Protein 2X7I (pdb70)

Sequence (295 aa):
TRKGYGESTGKIILIGEHAVTFGEPAIAVPFNAGKIKVLIEALESGNYSSIKSDVYDGMLYDAPDHLKSLVNRFVELNNITEPLAVTIQTNLPPSRGLGSSAAVAVAFVRASYDFLGKSLTKEELIEKANWAEQIAHGKPSGIDTQTIVSGKPVWFQKGHAETLKTLSLDGYMVVIDTGVSTRQAVHPQYMSHVKHIGKLVLRASDVIEHHKFEALADIFNECCHADLKALTVSHDKIEQLMKIGKENGAIAGKLTGAGRGGSMLLLAKDLPTAKNIVKAVEKAGAAHTWIENLGG

Nearest PDB structures (foldseek):
  2x7i-assembly1_A  TM=1.003E+00  e=2.909E-68  Staphylococcus aureus subsp. aureus MRSA252
  2oi2-assembly1_A-2  TM=7.204E-01  e=6.340E-22  Streptococcus pneumoniae
  2hfu-assembly1_A  TM=7.853E-01  e=3.693E-19  Leishmania major
  6mdf-assembly1_B  TM=7.909E-01  e=9.930E-19  Methanosarcina mazei
  4p52-assembly1_A  TM=6.917E-01  e=1.009E-15  Cytophaga hutchinsonii ATCC 33406

CATH classification: 3.30.230.10 (+1 more: 3.30.70.890)

Secondary structure (DSSP, 8-state):
--EEEEEEEEEEEEEEBTT--TTS-EEEEEEEEEEEEEEEEE--TT---EEEEEE-SSPPP-TTS-HHHHHHHHHHHTT--S-EEEEEEE---TTSSS-HHHHHHHHHHHHHHHHHT----HHHHHHHHHHHHHHHHSS--HHHHHHHHHTS-EEEETTEEEE-SPP-BSSEEEEEE-----S------HHHHHHHHHHHHHHHHHHHHTT-HHHHHHHHHHHHHHHHHHS---HHHHHHHHHHHHTT-SEEEESBTTT-SSEEEEESSHHHHHHHHHHHHHTT-SEEEEEE-B-

Foldseek 3Di:
DFKFKFKWFWKAFLFFAALDDFQAWTKMATHRQKMKMKIKGFDDDDDAAEAEEAEPDPADDQVLFAVVQVVVCLCVVVVPPTHMYMYMYTDDHPPLRRRVLLRCLLGSVRRSCRRVVHDDDLVNSLVRSQVSSCRRRVGGRNLGNCNTSVNFMKTHARNDIDTAPHFAAQWKKKKFALAPVSDGPWDQQLVVLSVVSRVLSVQVVVCRNVRPQVVSQVSQAVSACSLVVRDDDDDLVVVLVVQLVVLAFSHWHAGRSRRRSIIMTIHNDDVSSVSSVVSSVVSRRRDMDMDRRRD

B-factor: mean 60.73, std 23.64, range [2.0, 272.34]

Radius of gyration: 19.67 Å; Cα contacts (8 Å, |Δi|>4): 672; chains: 1; bounding box: 50×40×56 Å

Solvent-accessible surface area: 13933 Å² total; per-residue (Å²): 110,193,131,1,94,4,70,3,26,0,11,2,11,2,1,2,40,82,50,10,78,117,38,56,26,0,0,0,1,13,0,81,29,0,71,0,66,0,45,0,55,22,50,110,117,66,64,180,75,45,56,128,50,36,40,115,108,70,20,68,137,38,80,65,10,101,26,142,44,7,20,100,116,12,41,127,111,46,121,26,132,98,23,6,16,2,30,6,52,23,46,6,4,9,55,1,22,3,5,13,19,2,0,10,1,0,0,15,9,70,0,8,12,76,6,38,68,112,106,56,87,125,104,69,6,24,75,63,0,26,134,9,2,92,66,2,71,49,125,63,27,48,5,15,0,61,0,9,8,18,33,76,0,6,32,17,14,169,65,77,41,84,61,19,181,87,21,36,0,105,2,42,1,0,0,0,1,34,6,89,124,88,187,29,39,51,99,146,114,81,126,32,4,26,151,50,4,8,117,11,0,88,101,0,1,70,11,6,71,117,104,76,21,120,14,0,8,62,1,0,50,72,4,13,56,29,20,95,84,35,44,138,45,88,127,181,20,41,105,15,4,111,38,0,85,125,55,35,8,61,0,0,9,13,11,8,8,14,49,2,1,1,1,0,0,0,0,142,64,62,86,33,0,114,88,0,22,151,19,0,69,188,47,56,6,42,24,25,19,52,5,83,4,52,67

Structure (mmCIF, N/CA/C/O backbone):
data_2X7I
#
_entry.id   2X7I
#
_cell.length_a   94.589
_cell.length_b   94.589
_cell.length_c   169.010
_cell.angle_alpha   90.00
_cell.angle_beta   90.00
_cell.angle_gamma   120.00
#
_symmetry.space_group_name_H-M   'P 62 2 2'
#
loop_
_entity.id
_entity.type
_entity.pdbx_description
1 polymer 'MEVALONATE KINASE'
2 non-polymer 'CITRIC ACID'
3 non-polymer 'CHLORIDE ION'
4 water water
#
loop_
_atom_site.group_PDB
_atom_site.id
_atom_site.type_symbol
_atom_site.label_atom_id
_atom_site.label_alt_id
_atom_site.label_comp_id
_atom_site.label_asym_id
_atom_site.label_entity_id
_atom_site.label_seq_id
_atom_site.pdbx_PDB_ins_code
_atom_site.Cartn_x
_atom_site.Cartn_y
_atom_site.Cartn_z
_atom_site.occupancy
_atom_site.B_iso_or_equiv
_atom_site.auth_seq_id
_atom_site.auth_comp_id
_atom_site.auth_asym_id
_atom_site.auth_atom_id
_atom_site.pdbx_PDB_model_num
ATOM 1 N N . THR A 1 4 ? -19.670 9.878 47.110 1.00 82.05 2 THR A N 1
ATOM 2 C CA . THR A 1 4 ? -20.075 10.525 45.828 1.00 79.24 2 THR A CA 1
ATOM 3 C C . THR A 1 4 ? -18.893 10.580 44.848 1.00 77.98 2 THR A C 1
ATOM 4 O O . THR A 1 4 ? -18.172 11.585 44.798 1.00 77.32 2 THR A O 1
ATOM 8 N N . ARG A 1 5 ? -18.708 9.504 44.069 1.00 77.92 3 ARG A N 1
ATOM 9 C CA . ARG A 1 5 ? -17.520 9.336 43.199 1.00 76.91 3 ARG A CA 1
ATOM 10 C C . ARG A 1 5 ? -17.727 9.464 41.668 1.00 74.11 3 ARG A C 1
ATOM 11 O O . ARG A 1 5 ? -16.831 9.950 40.986 1.00 72.67 3 ARG A O 1
ATOM 19 N N . LYS A 1 6 ? -18.851 8.993 41.123 1.00 73.07 4 LYS A N 1
ATOM 20 C CA . LYS A 1 6 ? -19.039 8.997 39.659 1.00 71.33 4 LYS A CA 1
ATOM 21 C C . LYS A 1 6 ? -20.497 9.135 39.203 1.00 69.52 4 LYS A C 1
ATOM 22 O O . LYS A 1 6 ? -21.403 8.536 39.782 1.00 70.59 4 LYS A O 1
ATOM 28 N N . GLY A 1 7 ? -20.701 9.922 38.147 1.00 66.83 5 GLY A N 1
ATOM 29 C CA . GLY A 1 7 ? -22.039 10.268 37.672 1.00 65.01 5 GLY A CA 1
ATOM 30 C C . GLY A 1 7 ? -22.114 10.521 36.179 1.00 62.93 5 GLY A C 1
ATOM 31 O O . GLY A 1 7 ? -21.282 11.218 35.605 1.00 61.57 5 GLY A O 1
ATOM 32 N N . TYR A 1 8 ? -23.138 9.961 35.555 1.00 62.57 6 TYR A N 1
ATOM 33 C CA . TYR A 1 8 ? -23.296 10.017 34.114 1.00 61.54 6 TYR A CA 1
ATOM 34 C C . TYR A 1 8 ? -24.690 10.525 33.744 1.00 59.58 6 TYR A C 1
ATOM 35 O O . TYR A 1 8 ? -25.675 10.135 34.367 1.00 59.97 6 TYR A O 1
ATOM 44 N N . GLY A 1 9 ? -24.769 11.389 32.734 1.00 57.30 7 GLY A N 1
ATOM 45 C CA . GLY A 1 9 ? -26.061 11.843 32.217 1.00 56.06 7 GLY A CA 1
ATOM 46 C C . GLY A 1 9 ? -26.086 12.024 30.711 1.00 55.13 7 GLY A C 1
ATOM 47 O O . GLY A 1 9 ? -25.069 12.321 30.091 1.00 54.76 7 GLY A O 1
ATOM 48 N N . GLU A 1 10 ? -27.263 11.843 30.125 1.00 54.95 8 GLU A N 1
ATOM 49 C CA . GLU A 1 10 ? -27.467 12.011 28.690 1.00 54.30 8 GLU A CA 1
ATOM 50 C C . GLU A 1 10 ? -28.678 12.871 28.418 1.00 52.53 8 GLU A C 1
ATOM 51 O O . GLU A 1 10 ? -29.610 12.932 29.228 1.00 51.93 8 GLU A O 1
ATOM 57 N N . SER A 1 11 ? -28.679 13.485 27.240 1.00 51.32 9 SER A N 1
ATOM 58 C CA . SER A 1 11 ? -29.822 14.260 26.779 1.00 49.93 9 SER A CA 1
ATOM 59 C C . SER A 1 11 ? -29.952 14.265 25.260 1.00 49.36 9 SER A C 1
ATOM 60 O O . SER A 1 11 ? -28.953 14.288 24.538 1.00 49.18 9 SER A O 1
ATOM 63 N N . THR A 1 12 ? -31.191 14.280 24.781 1.00 49.07 10 THR A N 1
ATOM 64 C CA . THR A 1 12 ? -31.451 14.534 23.364 1.00 48.76 10 THR A CA 1
ATOM 65 C C . THR A 1 12 ? -31.462 16.036 23.138 1.00 47.75 10 THR A C 1
ATOM 66 O O . THR A 1 12 ? -31.445 16.814 24.091 1.00 46.89 10 THR A O 1
ATOM 70 N N . GLY A 1 13 ? -31.496 16.434 21.869 1.00 47.87 11 GLY A N 1
ATOM 71 C CA . GLY A 1 13 ? -31.801 17.815 21.509 1.00 47.27 11 GLY A CA 1
ATOM 72 C C . GLY A 1 13 ? -33.300 17.985 21.306 1.00 47.09 11 GLY A C 1
ATOM 73 O O . GLY A 1 13 ? -34.093 17.169 21.776 1.00 47.71 11 GLY A O 1
ATOM 74 N N . LYS A 1 14 ? -33.688 19.035 20.587 1.00 46.80 12 LYS A N 1
ATOM 75 C CA . LYS A 1 14 ? -35.083 19.204 20.166 1.00 46.88 12 LYS A CA 1
ATOM 76 C C . LYS A 1 14 ? -35.176 19.966 18.844 1.00 46.65 12 LYS A C 1
ATOM 77 O O . LYS A 1 14 ? -34.261 20.701 18.479 1.00 46.43 12 LYS A O 1
ATOM 83 N N . ILE A 1 15 ? -36.282 19.784 18.132 1.00 46.77 13 ILE A N 1
ATOM 84 C CA . ILE A 1 15 ? -36.544 20.556 16.916 1.00 46.71 13 ILE A CA 1
ATOM 85 C C . ILE A 1 15 ? -37.891 21.243 17.013 1.00 46.04 13 ILE A C 1
ATOM 86 O O . ILE A 1 15 ? -38.865 20.654 17.466 1.00 45.49 13 ILE A O 1
ATOM 91 N N . ILE A 1 16 ? -37.925 22.512 16.614 1.00 46.27 14 ILE A N 1
ATOM 92 C CA . ILE A 1 16 ? -39.173 23.221 16.406 1.00 46.13 14 ILE A CA 1
ATOM 93 C C . ILE A 1 16 ? -39.568 22.885 14.979 1.00 47.11 14 ILE A C 1
ATOM 94 O O . ILE A 1 16 ? -38.990 23.415 14.030 1.00 47.59 14 ILE A O 1
ATOM 99 N N . LEU A 1 17 ? -40.514 21.962 14.826 1.00 47.60 15 LEU A N 1
ATOM 100 C CA . LEU A 1 17 ? -40.980 21.559 13.503 1.00 48.53 15 LEU A CA 1
ATOM 101 C C . LEU A 1 17 ? -41.593 22.740 12.763 1.00 48.72 15 LEU A C 1
ATOM 102 O O . LEU A 1 17 ? -41.307 22.963 11.586 1.00 49.18 15 LEU A O 1
ATOM 107 N N . ILE A 1 18 ? -42.446 23.481 13.470 1.00 48.30 16 ILE A N 1
ATOM 108 C CA . ILE A 1 18 ? -43.101 24.674 12.943 1.00 48.68 16 ILE A CA 1
ATOM 109 C C . ILE A 1 18 ? -43.156 25.661 14.088 1.00 48.00 16 ILE A C 1
ATOM 110 O O . ILE A 1 18 ? -43.474 25.282 15.219 1.00 47.00 16 ILE A O 1
ATOM 115 N N . GLY A 1 19 ? -42.854 26.920 13.792 1.00 48.37 17 GLY A N 1
ATOM 116 C CA . GLY A 1 19 ? -42.830 27.968 14.803 1.00 48.28 17 GLY A CA 1
ATOM 117 C C . GLY A 1 19 ? -41.516 28.713 14.777 1.00 48.54 17 GLY A C 1
ATOM 118 O O . GLY A 1 19 ? -40.550 28.257 14.165 1.00 48.86 17 GLY A O 1
ATOM 119 N N . GLU A 1 20 ? -41.484 29.862 15.442 1.00 48.46 18 GLU A N 1
ATOM 120 C CA . GLU A 1 20 ? -40.302 30.709 15.449 1.00 49.05 18 GLU A CA 1
ATOM 121 C C . GLU A 1 20 ? -39.188 30.187 16.347 1.00 48.09 18 GLU A C 1
ATOM 122 O O . GLU A 1 20 ? -39.388 29.330 17.197 1.00 46.92 18 GLU A O 1
ATOM 128 N N . HIS A 1 21 ? -37.999 30.720 16.104 1.00 48.76 19 HIS A N 1
ATOM 129 C CA . HIS A 1 21 ? -36.824 30.449 16.908 1.00 48.35 19 HIS A CA 1
ATOM 130 C C . HIS A 1 21 ? -37.001 30.973 18.337 1.00 47.95 19 HIS A C 1
ATOM 131 O O . HIS A 1 21 ? -37.568 32.034 18.548 1.00 47.92 19 HIS A O 1
ATOM 138 N N . ALA A 1 22 ? -36.501 30.218 19.313 1.00 48.11 20 ALA A N 1
ATOM 139 C CA . ALA A 1 22 ? -36.519 30.630 20.724 1.00 48.02 20 ALA A CA 1
ATOM 140 C C . ALA A 1 22 ? -37.924 31.049 21.157 1.00 48.03 20 ALA A C 1
ATOM 141 O O . ALA A 1 22 ? -38.121 32.062 21.832 1.00 48.18 20 ALA A O 1
ATOM 143 N N . VAL A 1 23 ? -38.897 30.247 20.754 1.00 47.99 21 VAL A N 1
ATOM 144 C CA . VAL A 1 23 ? -40.295 30.566 20.982 1.00 48.08 21 VAL A CA 1
ATOM 145 C C . VAL A 1 23 ? -40.582 30.675 22.472 1.00 47.96 21 VAL A C 1
ATOM 146 O O . VAL A 1 23 ? -39.940 30.022 23.289 1.00 47.61 21 VAL A O 1
ATOM 150 N N . THR A 1 24 ? -41.529 31.539 22.812 1.00 48.55 22 THR A N 1
ATOM 151 C CA . THR A 1 24 ? -41.926 31.749 24.190 1.00 48.58 22 THR A CA 1
ATOM 152 C C . THR A 1 24 ? -43.409 31.460 24.292 1.00 48.01 22 THR A C 1
ATOM 153 O O . THR A 1 24 ? -44.139 31.519 23.282 1.00 48.30 22 THR A O 1
ATOM 157 N N . PHE A 1 25 ? -43.866 31.137 25.496 1.00 46.95 23 PHE A N 1
ATOM 158 C CA . PHE A 1 25 ? -45.284 30.901 25.700 1.00 46.56 23 PHE A CA 1
ATOM 159 C C . PHE A 1 25 ? -46.093 32.082 25.184 1.00 47.19 23 PHE A C 1
ATOM 160 O O . PHE A 1 25 ? -45.741 33.242 25.402 1.00 46.56 23 PHE A O 1
ATOM 168 N N . GLY A 1 26 ? -47.196 31.765 24.514 1.00 47.87 24 GLY A N 1
ATOM 169 C CA . GLY A 1 26 ? -48.036 32.780 23.891 1.00 48.97 24 GLY A CA 1
ATOM 170 C C . GLY A 1 26 ? -47.875 32.822 22.389 1.00 48.85 24 GLY A C 1
ATOM 171 O O . GLY A 1 26 ? -48.735 33.330 21.706 1.00 50.56 24 GLY A O 1
ATOM 172 N N . GLU A 1 27 ? -46.778 32.276 21.881 1.00 48.45 25 GLU A N 1
ATOM 173 C CA . GLU A 1 27 ? -46.483 32.241 20.454 1.00 48.48 25 GLU A CA 1
ATOM 174 C C . GLU A 1 27 ? -46.651 30.793 19.954 1.00 47.95 25 GLU A C 1
ATOM 175 O O . GLU A 1 27 ? -46.307 29.856 20.677 1.00 48.12 25 GLU A O 1
ATOM 181 N N . PRO A 1 28 ? -47.160 30.598 18.723 1.00 47.74 26 PRO A N 1
ATOM 182 C CA . PRO A 1 28 ? -47.374 29.224 18.241 1.00 47.27 26 PRO A CA 1
ATOM 183 C C . PRO A 1 28 ? -46.102 28.447 17.872 1.00 46.54 26 PRO A C 1
ATOM 184 O O . PRO A 1 28 ? -45.185 28.992 17.255 1.00 46.39 26 PRO A O 1
ATOM 188 N N . ALA A 1 29 ? -46.073 27.173 18.250 1.00 46.28 27 ALA A N 1
ATOM 189 C CA . ALA A 1 29 ? -44.953 26.301 17.950 1.00 46.08 27 ALA A CA 1
ATOM 190 C C . ALA A 1 29 ? -45.296 24.821 18.181 1.00 46.36 27 ALA A C 1
ATOM 191 O O . ALA A 1 29 ? -46.147 24.486 19.004 1.00 46.59 27 ALA A O 1
ATOM 193 N N . ILE A 1 30 ? -44.615 23.946 17.444 1.00 46.42 28 ILE A N 1
ATOM 194 C CA . ILE A 1 30 ? -44.595 22.529 17.756 1.00 46.55 28 ILE A CA 1
ATOM 195 C C . ILE A 1 30 ? -43.149 22.044 17.871 1.00 46.10 28 ILE A C 1
ATOM 196 O O . ILE A 1 30 ? -42.420 21.991 16.882 1.00 46.18 28 ILE A O 1
ATOM 201 N N . ALA A 1 31 ? -42.751 21.695 19.092 1.00 45.44 29 ALA A N 1
ATOM 202 C CA . ALA A 1 31 ? -41.421 21.169 19.362 1.00 44.75 29 ALA A CA 1
ATOM 203 C C . ALA A 1 31 ? -41.521 19.663 19.596 1.00 45.27 29 ALA A C 1
ATOM 204 O O . ALA A 1 31 ? -42.514 19.185 20.150 1.00 45.90 29 ALA A O 1
ATOM 206 N N . VAL A 1 32 ? -40.503 18.922 19.164 1.00 45.16 30 VAL A N 1
ATOM 207 C CA . VAL A 1 32 ? -40.428 17.482 19.402 1.00 46.01 30 VAL A CA 1
ATOM 208 C C . VAL A 1 32 ? -39.002 17.115 19.778 1.00 46.28 30 VAL A C 1
ATOM 209 O O . VAL A 1 32 ? -38.068 17.829 19.397 1.00 46.41 30 VAL A O 1
ATOM 213 N N . PRO A 1 33 ? -38.823 15.994 20.499 1.00 47.19 31 PRO A N 1
ATOM 214 C CA . PRO A 1 33 ? -37.480 15.522 20.812 1.00 47.79 31 PRO A CA 1
ATOM 215 C C . PRO A 1 33 ? -36.676 15.254 19.548 1.00 48.44 31 PRO A C 1
ATOM 216 O O . PRO A 1 33 ? -37.230 14.777 18.569 1.00 48.99 31 PRO A O 1
ATOM 220 N N . PHE A 1 34 ? -35.389 15.581 19.573 1.00 48.36 32 PHE A N 1
ATOM 221 C CA . PHE A 1 34 ? -34.489 15.284 18.460 1.00 49.12 32 PHE A CA 1
ATOM 222 C C . PHE A 1 34 ? -33.561 14.155 18.909 1.00 50.09 32 PHE A C 1
ATOM 223 O O . PHE A 1 34 ? -32.466 14.387 19.412 1.00 49.51 32 PHE A O 1
ATOM 231 N N . ASN A 1 35 ? -34.028 12.929 18.721 1.00 51.85 33 ASN A N 1
ATOM 232 C CA . ASN A 1 35 ? -33.351 11.730 19.232 1.00 53.71 33 ASN A CA 1
ATOM 233 C C . ASN A 1 35 ? -32.007 11.442 18.573 1.00 54.73 33 ASN A C 1
ATOM 234 O O . ASN A 1 35 ? -31.203 10.703 19.129 1.00 55.71 33 ASN A O 1
ATOM 239 N N . ALA A 1 36 ? -31.778 11.998 17.387 1.00 54.93 34 ALA A N 1
ATOM 240 C CA . ALA A 1 36 ? -30.503 11.830 16.696 1.00 56.46 34 ALA A CA 1
ATOM 241 C C . ALA A 1 36 ? -29.378 12.650 17.356 1.00 56.20 34 ALA A C 1
ATOM 242 O O . ALA A 1 36 ? -28.200 12.311 17.234 1.00 56.75 34 ALA A O 1
ATOM 244 N N . GLY A 1 37 ? -29.747 13.719 18.051 1.00 55.60 35 GLY A N 1
ATOM 245 C CA . GLY A 1 37 ? -28.7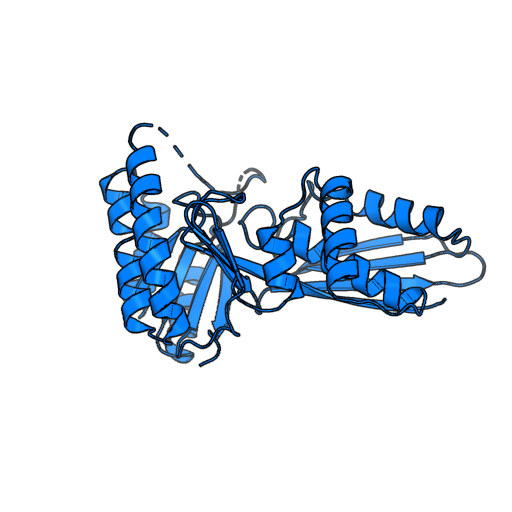75 14.575 18.740 1.00 55.74 35 GLY A CA 1
ATOM 246 C C . GLY A 1 37 ? -28.589 14.099 20.165 1.00 56.35 35 GLY A C 1
ATOM 247 O O . GLY A 1 37 ? -29.564 13.884 20.873 1.00 56.77 35 GLY A O 1
ATOM 248 N N . LYS A 1 38 ? -27.339 13.909 20.575 1.00 57.41 36 LYS A N 1
ATOM 249 C CA . LYS A 1 38 ? -27.021 13.394 21.905 1.00 57.87 36 LYS A CA 1
ATOM 250 C C . LYS A 1 38 ? -25.913 14.212 22.557 1.00 56.61 36 LYS A C 1
ATOM 251 O O . LYS A 1 38 ? -24.865 14.441 21.961 1.00 56.58 36 LYS A O 1
ATOM 257 N N . ILE A 1 39 ? -26.168 14.646 23.786 1.00 55.30 37 ILE A N 1
ATOM 258 C CA . ILE A 1 39 ? -25.153 15.230 24.632 1.00 54.47 37 ILE A CA 1
ATOM 259 C C . ILE A 1 39 ? -24.951 14.303 25.827 1.00 55.20 37 ILE A C 1
ATOM 260 O O . ILE A 1 39 ? -25.923 13.935 26.488 1.00 55.79 37 ILE A O 1
ATOM 265 N N . LYS A 1 40 ? -23.695 13.923 26.079 1.00 55.27 38 LYS A N 1
ATOM 266 C CA . LYS A 1 40 ? -23.325 13.072 27.207 1.00 55.71 38 LYS A CA 1
ATOM 267 C C . LYS A 1 40 ? -22.398 13.837 28.156 1.00 54.26 38 LYS A C 1
ATOM 268 O O . LYS A 1 40 ? -21.418 14.438 27.713 1.00 53.57 38 LYS A O 1
ATOM 274 N N . VAL A 1 41 ? -22.695 13.789 29.453 1.00 53.13 39 VAL A N 1
ATOM 275 C CA . VAL A 1 41 ? -21.820 14.367 30.471 1.00 52.21 39 VAL A CA 1
ATOM 276 C C . VAL A 1 41 ? -21.364 13.288 31.457 1.00 53.67 39 VAL A C 1
ATOM 277 O O . VAL A 1 41 ? -22.171 12.495 31.942 1.00 54.35 39 VAL A O 1
ATOM 281 N N . LEU A 1 42 ? -20.064 13.265 31.735 1.00 54.15 40 LEU A N 1
ATOM 282 C CA . LEU A 1 42 ? -19.482 12.384 32.744 1.00 55.86 40 LEU A CA 1
ATOM 283 C C . LEU A 1 42 ? -18.744 13.231 33.783 1.00 55.70 40 LEU A C 1
ATOM 284 O O . LEU A 1 42 ? -17.954 14.100 33.428 1.00 54.55 40 LEU A O 1
ATOM 289 N N . ILE A 1 43 ? -19.013 12.965 35.060 1.00 56.87 41 ILE A N 1
ATOM 290 C CA . ILE A 1 43 ? -18.346 13.634 36.175 1.00 57.39 41 ILE A CA 1
ATOM 291 C C . ILE A 1 43 ? -17.645 12.569 37.003 1.00 60.26 41 ILE A C 1
ATOM 292 O O . ILE A 1 43 ? -18.308 11.691 37.551 1.00 61.41 41 ILE A O 1
ATOM 297 N N . GLU A 1 44 ? -16.317 12.650 37.086 1.00 61.88 42 GLU A N 1
ATOM 298 C CA . GLU A 1 44 ? -15.503 11.665 37.803 1.00 65.09 42 GLU A CA 1
ATOM 299 C C . GLU A 1 44 ? -14.678 12.277 38.927 1.00 65.74 42 GLU A C 1
ATOM 300 O O . GLU A 1 44 ? -13.827 13.128 38.672 1.00 64.64 42 GLU A O 1
ATOM 306 N N . ALA A 1 45 ? -14.901 11.818 40.154 1.00 67.84 43 ALA A N 1
ATOM 307 C CA . ALA A 1 45 ? -13.987 12.109 41.254 1.00 69.79 43 ALA A CA 1
ATOM 308 C C . ALA A 1 45 ? -12.671 11.382 40.999 1.00 71.88 43 ALA A C 1
ATOM 309 O O . ALA A 1 45 ? -12.667 10.226 40.586 1.00 73.00 43 ALA A O 1
ATOM 311 N N . LEU A 1 46 ? -11.564 12.085 41.211 1.00 73.12 44 LEU A N 1
ATOM 312 C CA . LEU A 1 46 ? -10.212 11.520 41.076 1.00 75.51 44 LEU A CA 1
ATOM 313 C C . LEU A 1 46 ? -9.588 11.397 42.471 1.00 78.19 44 LEU A C 1
ATOM 314 O O . LEU A 1 46 ? -10.263 11.640 43.475 1.00 78.70 44 LEU A O 1
ATOM 319 N N . GLU A 1 47 ? -8.313 11.021 42.539 1.00 80.74 45 GLU A N 1
ATOM 320 C CA . GLU A 1 47 ? -7.667 10.680 43.817 1.00 83.66 45 GLU A CA 1
ATOM 321 C C . GLU A 1 47 ? -6.683 11.747 44.335 1.00 83.62 45 GLU A C 1
ATOM 322 O O . GLU A 1 47 ? -6.565 12.831 43.759 1.00 81.61 45 GLU A O 1
ATOM 328 N N . SER A 1 48 ? -6.000 11.412 45.437 1.00 86.31 46 SER A N 1
ATOM 329 C CA . SER A 1 48 ? -4.949 12.238 46.057 1.00 86.77 46 SER A CA 1
ATOM 330 C C . SER A 1 48 ? -4.888 13.680 45.525 1.00 84.53 46 SER A C 1
ATOM 331 O O . SER A 1 48 ? -5.696 14.527 45.921 1.00 83.66 46 SER A O 1
ATOM 334 N N . GLY A 1 49 ? -3.949 13.940 44.614 1.00 83.87 47 GLY A N 1
ATOM 335 C CA . GLY A 1 49 ? -3.696 15.282 44.104 1.00 81.90 47 GLY A CA 1
ATOM 336 C C . GLY A 1 49 ? -3.449 15.253 42.608 1.00 80.45 47 GLY A C 1
ATOM 337 O O . GLY A 1 49 ? -2.312 15.139 42.154 1.00 81.18 47 GLY A O 1
ATOM 338 N N . ASN A 1 50 ? -4.535 15.309 41.849 1.00 78.39 48 ASN A N 1
ATOM 339 C CA . ASN A 1 50 ? -4.475 15.535 40.418 1.00 76.64 48 ASN A CA 1
ATOM 340 C C . ASN A 1 50 ? -5.168 16.866 40.156 1.00 73.91 48 ASN A C 1
ATOM 341 O O . ASN A 1 50 ? -5.954 17.341 40.986 1.00 73.79 48 ASN A O 1
ATOM 346 N N . TYR A 1 51 ? -4.875 17.473 39.013 1.00 71.51 49 TYR A N 1
ATOM 347 C CA . TYR A 1 51 ? -5.600 18.667 38.581 1.00 68.92 49 TYR A CA 1
ATOM 348 C C . TYR A 1 51 ? -7.055 18.322 38.256 1.00 66.58 49 TYR A C 1
ATOM 349 O O . TYR A 1 51 ? -7.388 17.174 37.950 1.00 67.07 49 TYR A O 1
ATOM 358 N N . SER A 1 52 ? -7.920 19.322 38.330 1.00 63.78 50 SER A N 1
ATOM 359 C CA . SER A 1 52 ? -9.291 19.159 37.886 1.00 61.62 50 SER A CA 1
ATOM 360 C C . SER A 1 52 ? -9.321 19.539 36.430 1.00 59.44 50 SER A C 1
ATOM 361 O O . SER A 1 52 ? -8.538 20.372 36.002 1.00 59.21 50 SER A O 1
ATOM 364 N N . SER A 1 53 ? -10.198 18.912 35.663 1.00 58.04 51 SER A N 1
ATOM 365 C CA . SER A 1 53 ? -10.294 19.205 34.238 1.00 56.56 51 SER A CA 1
ATOM 366 C C . SER A 1 53 ? -11.737 19.240 33.774 1.00 55.14 51 SER A C 1
ATOM 367 O O . SER A 1 53 ? -12.587 18.542 34.326 1.00 54.82 51 SER A O 1
ATOM 370 N N . ILE A 1 54 ? -11.997 20.081 32.775 1.00 53.92 52 ILE A N 1
ATOM 371 C CA . ILE A 1 54 ? -13.239 20.055 32.021 1.00 53.03 52 ILE A CA 1
ATOM 372 C C . ILE A 1 54 ? -12.856 19.874 30.557 1.00 52.90 52 ILE A C 1
ATOM 373 O O . ILE A 1 54 ? -12.128 20.686 29.997 1.00 52.51 52 ILE A O 1
ATOM 378 N N . LYS A 1 55 ? -13.315 18.777 29.955 1.00 53.30 53 LYS A N 1
ATOM 379 C CA . LYS A 1 55 ? -12.994 18.453 28.572 1.00 53.35 53 LYS A CA 1
ATOM 380 C C . LYS A 1 55 ? -14.260 18.467 27.729 1.00 52.60 53 LYS A C 1
ATOM 381 O O . LYS A 1 55 ? -15.235 17.827 28.078 1.00 52.42 53 LYS A O 1
ATOM 387 N N . SER A 1 56 ? -14.247 19.222 26.632 1.00 52.46 54 SER A N 1
ATOM 388 C CA . SER A 1 56 ? -15.378 19.269 25.704 1.00 52.01 54 SER A CA 1
ATOM 389 C C . SER A 1 56 ? -14.983 18.626 24.400 1.00 53.11 54 SER A C 1
ATOM 390 O O . SER A 1 56 ? -14.085 19.118 23.729 1.00 53.01 54 SER A O 1
ATOM 393 N N . ASP A 1 57 ? -15.653 17.525 24.057 1.00 54.30 55 ASP A N 1
ATOM 394 C CA . ASP A 1 57 ? -15.397 16.793 22.820 1.00 56.05 55 ASP A CA 1
ATOM 395 C C . ASP A 1 57 ? -16.484 17.158 21.827 1.00 56.21 55 ASP A C 1
ATOM 396 O O . ASP A 1 57 ? -17.678 17.038 22.131 1.00 55.65 55 ASP A O 1
ATOM 401 N N . VAL A 1 58 ? -16.087 17.604 20.643 1.00 57.48 56 VAL A N 1
ATOM 402 C CA . VAL A 1 58 ? -17.064 17.921 19.602 1.00 57.83 56 VAL A CA 1
ATOM 403 C C . VAL A 1 58 ? -16.852 16.981 18.428 1.00 60.38 56 VAL A C 1
ATOM 404 O O . VAL A 1 58 ? -15.740 16.855 17.892 1.00 61.17 56 VAL A O 1
ATOM 408 N N . TYR A 1 59 ? -17.939 16.306 18.059 1.00 61.75 57 TYR A N 1
ATOM 409 C CA . TYR A 1 59 ? -17.895 15.250 17.065 1.00 64.48 57 TYR A CA 1
ATOM 410 C C . TYR A 1 59 ? -18.209 15.847 15.712 1.00 65.40 57 TYR A C 1
ATOM 411 O O . TYR A 1 59 ? -18.982 16.803 15.609 1.00 64.70 57 TYR A O 1
ATOM 420 N N . ASP A 1 60 ? -17.574 15.290 14.687 1.00 67.74 58 ASP A N 1
ATOM 421 C CA . AS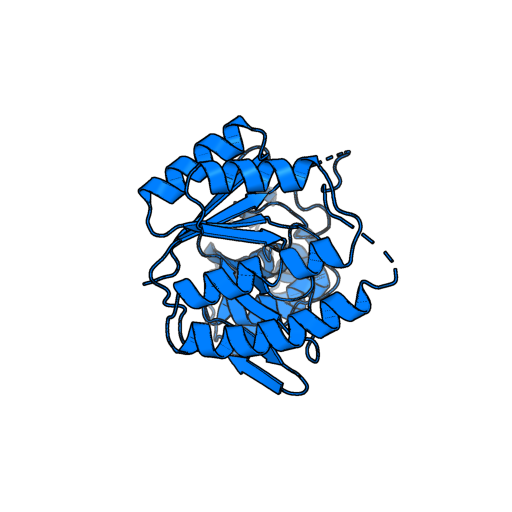P A 1 60 ? -17.555 15.880 13.359 1.00 69.05 58 ASP A CA 1
ATOM 422 C C . ASP A 1 60 ? -16.743 17.193 13.372 1.00 68.13 58 ASP A C 1
ATOM 423 O O . ASP A 1 60 ? -16.063 17.494 14.365 1.00 67.80 58 ASP A O 1
ATOM 428 N N . GLY A 1 61 ? -16.768 17.943 12.268 1.00 67.90 59 GLY A N 1
ATOM 429 C CA . GLY A 1 61 ? -16.075 19.236 12.190 1.00 67.03 59 GLY A CA 1
ATOM 430 C C . GLY A 1 61 ? -16.942 20.406 12.651 1.00 64.47 59 GLY A C 1
ATOM 431 O O . GLY A 1 61 ? -16.978 21.446 12.003 1.00 64.41 59 GLY A O 1
ATOM 432 N N . MET A 1 62 ? -17.644 20.231 13.764 1.00 62.28 60 MET A N 1
ATOM 433 C CA . MET A 1 62 ? -18.516 21.274 14.297 1.00 60.63 60 MET A CA 1
ATOM 434 C C . MET A 1 62 ? -17.772 22.191 15.263 1.00 58.56 60 MET A C 1
ATOM 435 O O . MET A 1 62 ? -16.816 21.782 15.928 1.00 58.59 60 MET A O 1
ATOM 440 N N . LEU A 1 63 ? -18.210 23.443 15.310 1.00 56.47 61 LEU A N 1
ATOM 441 C CA . LEU A 1 63 ? -17.652 24.420 16.232 1.00 54.58 61 LEU A CA 1
ATOM 442 C C . LEU A 1 63 ? -18.131 24.136 17.650 1.00 52.51 61 LEU A C 1
ATOM 443 O O . LEU A 1 63 ? -19.164 23.491 17.859 1.00 50.97 61 LEU A O 1
ATOM 448 N N . TYR A 1 64 ? -17.354 24.619 18.615 1.00 51.44 62 TYR A N 1
ATOM 449 C CA . TYR A 1 64 ? -17.755 24.610 20.005 1.00 50.12 62 TYR A CA 1
ATOM 450 C C . TYR A 1 64 ? -18.846 25.657 20.205 1.00 49.67 62 TYR A C 1
ATOM 451 O O . TYR A 1 64 ? -18.901 26.655 19.481 1.00 49.74 62 TYR A O 1
ATOM 460 N N . ASP A 1 65 ? -19.727 25.408 21.167 1.00 49.09 63 ASP A N 1
ATOM 461 C CA . ASP A 1 65 ? -20.792 26.342 21.496 1.00 48.62 63 ASP A CA 1
ATOM 462 C C . ASP A 1 65 ? -20.264 27.362 22.498 1.00 48.19 63 ASP A C 1
ATOM 463 O O . ASP A 1 65 ? -20.494 27.241 23.697 1.00 47.24 63 ASP A O 1
ATOM 468 N N . ALA A 1 66 ? -19.545 28.357 21.992 1.00 48.75 64 ALA A N 1
ATOM 469 C CA . ALA A 1 66 ? -18.871 29.325 22.848 1.00 49.23 64 ALA A CA 1
ATOM 470 C C . ALA A 1 66 ? -19.815 30.090 23.785 1.00 49.32 64 ALA A C 1
ATOM 471 O O . ALA A 1 66 ? -19.437 30.347 24.915 1.00 49.82 64 ALA A O 1
ATOM 473 N N . PRO A 1 67 ? -21.031 30.456 23.323 1.00 49.64 65 PRO A N 1
ATOM 474 C CA . PRO A 1 67 ? -22.007 31.119 24.203 1.00 49.88 65 PRO A CA 1
ATOM 475 C C . PRO A 1 67 ? -22.550 30.287 25.379 1.00 49.57 65 PRO A C 1
ATOM 476 O O . PRO A 1 67 ? -23.234 30.846 26.232 1.00 49.42 65 PRO A O 1
ATOM 480 N N . ASP A 1 68 ? -22.264 28.983 25.420 1.00 49.58 66 ASP A N 1
ATOM 481 C CA . ASP A 1 68 ? -22.779 28.106 26.480 1.00 49.34 66 ASP A CA 1
ATOM 482 C C . ASP A 1 68 ? -21.667 27.819 27.493 1.00 49.47 66 ASP A C 1
ATOM 483 O O . ASP A 1 68 ? -20.788 27.002 27.247 1.00 49.81 66 ASP A O 1
ATOM 488 N N . HIS A 1 69 ? -21.731 28.489 28.639 1.00 49.21 67 HIS A N 1
ATOM 489 C CA . HIS A 1 69 ? -20.601 28.568 29.555 1.00 49.61 67 HIS A CA 1
ATOM 490 C C . HIS A 1 69 ? -20.686 27.469 30.602 1.00 48.97 67 HIS A C 1
ATOM 491 O O . HIS A 1 69 ? -21.186 27.681 31.707 1.00 48.79 67 HIS A O 1
ATOM 498 N N . LEU A 1 70 ? -20.159 26.301 30.242 1.00 48.71 68 LEU A N 1
ATOM 499 C CA . LEU A 1 70 ? -20.239 25.103 31.077 1.00 48.46 68 LEU A CA 1
ATOM 500 C C . LEU A 1 70 ? -19.377 25.212 32.335 1.00 48.26 68 LEU A C 1
ATOM 501 O O . LEU A 1 70 ? -19.693 24.612 33.359 1.00 48.04 68 LEU A O 1
ATOM 506 N N . LYS A 1 71 ? -18.301 25.988 32.256 1.00 47.94 69 LYS A N 1
ATOM 507 C CA . LYS A 1 71 ? -17.440 26.248 33.416 1.00 48.37 69 LYS A CA 1
ATOM 508 C C . LYS A 1 71 ? -18.230 26.829 34.595 1.00 48.30 69 LYS A C 1
ATOM 509 O O . LYS A 1 71 ? -17.929 26.530 35.753 1.00 48.38 69 LYS A O 1
ATOM 515 N N . SER A 1 72 ? -19.245 27.641 34.292 1.00 47.30 70 SER A N 1
ATOM 516 C CA . SER A 1 72 ? -20.132 28.175 35.320 1.00 47.70 70 SER A CA 1
ATOM 517 C C . SER A 1 72 ? -20.958 27.086 36.006 1.00 47.57 70 SER A C 1
ATOM 518 O O . SER A 1 72 ? -21.162 27.147 37.223 1.00 48.05 70 SER A O 1
ATOM 521 N N . LEU A 1 73 ? -21.442 26.107 35.235 1.00 46.62 71 LEU A N 1
ATOM 522 C CA . LEU A 1 73 ? -22.201 25.004 35.817 1.00 46.87 71 LEU A CA 1
ATOM 523 C C . LEU A 1 73 ? -21.325 24.166 36.754 1.00 47.64 71 LEU A C 1
ATOM 524 O O . LEU A 1 73 ? -21.769 23.761 37.821 1.00 48.57 71 LEU A O 1
ATOM 529 N N . VAL A 1 74 ? -20.078 23.926 36.364 1.00 47.43 72 VAL A N 1
ATOM 530 C CA . VAL A 1 74 ? -19.183 23.094 37.160 1.00 48.20 72 VAL A CA 1
ATOM 531 C C . VAL A 1 74 ? -18.740 23.814 38.446 1.00 49.43 72 VAL A C 1
ATOM 532 O O . VAL A 1 74 ? -18.754 23.224 39.527 1.00 50.01 72 VAL A O 1
ATOM 536 N N . ASN A 1 75 ? -18.350 25.081 38.322 1.00 49.28 73 ASN A N 1
ATOM 537 C CA . ASN A 1 75 ? -18.033 25.888 39.489 1.00 50.31 73 ASN A CA 1
ATOM 538 C C . ASN A 1 75 ? -19.171 25.873 40.504 1.00 51.78 73 ASN A C 1
ATOM 539 O O . ASN A 1 75 ? -18.947 25.627 41.680 1.00 52.66 73 ASN A O 1
ATOM 544 N N . ARG A 1 76 ? -20.388 26.123 40.039 1.00 52.41 74 ARG A N 1
ATOM 545 C CA . ARG A 1 76 ? -21.567 26.097 40.903 1.00 54.48 74 ARG A CA 1
ATOM 546 C C . ARG A 1 76 ? -21.761 24.744 41.569 1.00 55.32 74 ARG A C 1
ATOM 547 O O . ARG A 1 76 ? -22.074 24.670 42.750 1.00 56.88 74 ARG A O 1
ATOM 555 N N . PHE A 1 77 ? -21.591 23.678 40.799 1.00 54.97 75 PHE A N 1
ATOM 556 C CA . PHE A 1 77 ? -21.787 22.335 41.306 1.00 56.05 75 PHE A CA 1
ATOM 557 C C . PHE A 1 77 ? -20.768 21.992 42.393 1.00 57.80 75 PHE A C 1
ATOM 558 O O . PHE A 1 77 ? -21.101 21.349 43.384 1.00 59.55 75 PHE A O 1
ATOM 566 N N . VAL A 1 78 ? -19.533 22.437 42.201 1.00 57.83 76 VAL A N 1
ATOM 567 C CA . VAL A 1 78 ? -18.449 22.189 43.137 1.00 59.49 76 VAL A CA 1
ATOM 568 C C . VAL A 1 78 ? -18.603 22.974 44.450 1.00 61.30 76 VAL A C 1
ATOM 569 O O . VAL A 1 78 ? -18.248 22.472 45.516 1.00 62.24 76 VAL A O 1
ATOM 573 N N . GLU A 1 79 ? -19.157 24.184 44.374 1.00 61.50 77 GLU A N 1
ATOM 574 C CA . GLU A 1 79 ? -19.324 25.036 45.559 1.00 63.53 77 GLU A CA 1
ATOM 575 C C . GLU A 1 79 ? -20.603 24.729 46.349 1.00 64.82 77 GLU A C 1
ATOM 576 O O . GLU A 1 79 ? -20.576 24.649 47.575 1.00 66.56 77 GLU A O 1
ATOM 582 N N . LEU A 1 80 ? -21.715 24.552 45.649 1.00 64.39 78 LEU A N 1
ATOM 583 C CA . LEU A 1 80 ? -22.984 24.183 46.294 1.00 65.86 78 LEU A CA 1
ATOM 584 C C . LEU A 1 80 ? -22.845 22.904 47.144 1.00 67.54 78 LEU A C 1
ATOM 585 O O . LEU A 1 80 ? -23.413 22.808 48.240 1.00 69.06 78 LEU A O 1
ATOM 590 N N . ASN A 1 81 ? -22.080 21.940 46.627 1.00 67.25 79 ASN A N 1
ATOM 591 C CA . ASN A 1 81 ? -21.950 20.611 47.228 1.00 68.55 79 ASN A CA 1
ATOM 592 C C . ASN A 1 81 ? -20.641 20.407 47.981 1.00 70.00 79 ASN A C 1
ATOM 593 O O . ASN A 1 81 ? -20.293 19.280 48.331 1.00 71.25 79 ASN A O 1
ATOM 598 N N . ASN A 1 82 ? -19.916 21.499 48.218 1.00 69.95 80 ASN A N 1
ATOM 599 C CA . ASN A 1 82 ? -18.662 21.470 48.963 1.00 71.11 80 ASN A CA 1
ATOM 600 C C . ASN A 1 82 ? -17.738 20.324 48.536 1.00 70.97 80 ASN A C 1
ATOM 601 O O . ASN A 1 82 ? -17.168 19.623 49.380 1.00 73.04 80 ASN A O 1
ATOM 606 N N . ILE A 1 83 ? -17.592 20.146 47.222 1.00 68.67 81 ILE A N 1
ATOM 607 C CA . ILE A 1 83 ? -16.702 19.125 46.662 1.00 68.57 81 ILE A CA 1
ATOM 608 C C . ILE A 1 83 ? -15.243 19.572 46.725 1.00 68.94 81 ILE A C 1
ATOM 609 O O . ILE A 1 83 ? -14.831 20.494 46.014 1.00 67.84 81 ILE A O 1
ATOM 614 N N . THR A 1 84 ? -14.464 18.895 47.558 1.00 70.71 82 THR A N 1
ATOM 615 C CA . THR A 1 84 ? -13.056 19.228 47.756 1.00 71.27 82 THR A CA 1
ATOM 616 C C . THR A 1 84 ? -12.126 18.379 46.896 1.00 70.99 82 THR A C 1
ATOM 617 O O . THR A 1 84 ? -10.979 18.773 46.652 1.00 71.37 82 THR A O 1
ATOM 621 N N . GLU A 1 85 ? -12.612 17.224 46.440 1.00 70.66 83 GLU A N 1
ATOM 622 C CA . GLU A 1 85 ? -11.795 16.300 45.646 1.00 70.48 83 GLU A CA 1
ATOM 623 C C . GLU A 1 85 ? -11.676 16.733 44.170 1.00 67.47 83 GLU A C 1
ATOM 624 O O . GLU A 1 85 ? -12.623 17.290 43.619 1.00 65.59 83 GLU A O 1
ATOM 630 N N . PRO A 1 86 ? -10.511 16.472 43.532 1.00 66.46 84 PRO A N 1
ATOM 631 C CA . PRO A 1 86 ? -10.325 16.707 42.089 1.00 64.05 84 PRO A CA 1
ATOM 632 C C . PRO A 1 86 ? -11.370 16.013 41.209 1.00 62.53 84 PRO A C 1
ATOM 633 O O . PRO A 1 86 ? -11.646 14.826 41.405 1.00 63.43 84 PRO A O 1
ATOM 637 N N . LEU A 1 87 ? -11.930 16.766 40.255 1.00 59.71 85 LEU A N 1
ATOM 638 C CA . LEU A 1 87 ? -12.992 16.301 39.361 1.00 58.16 85 LEU A CA 1
ATOM 639 C C . LEU A 1 87 ? -12.553 16.382 37.905 1.00 56.42 85 LEU A C 1
ATOM 640 O O . LEU A 1 87 ? -11.958 17.370 37.486 1.00 55.15 85 LEU A O 1
ATOM 645 N N . ALA A 1 88 ? -12.877 15.346 37.138 1.00 56.15 86 ALA A N 1
ATOM 646 C CA . ALA A 1 88 ? -12.711 15.354 35.692 1.00 55.28 86 ALA A CA 1
ATOM 647 C C . ALA A 1 88 ? -14.102 15.345 35.085 1.00 54.04 86 ALA A C 1
ATOM 648 O O . ALA A 1 88 ? -14.862 14.417 35.304 1.00 54.46 86 ALA A O 1
ATOM 650 N N . VAL A 1 89 ? -14.431 16.410 34.358 1.00 52.87 87 VAL A N 1
ATOM 651 C CA . VAL A 1 89 ? -15.726 16.553 33.705 1.00 52.04 87 VAL A CA 1
ATOM 652 C C . VAL A 1 89 ? -15.534 16.455 32.197 1.00 52.36 87 VAL A C 1
ATOM 653 O O . VAL A 1 89 ? -14.674 17.126 31.625 1.00 51.83 87 VAL A O 1
ATOM 657 N N . THR A 1 90 ? -16.336 15.599 31.572 1.00 53.50 88 THR A N 1
ATOM 658 C CA . THR A 1 90 ? -16.276 15.346 30.135 1.00 54.11 88 THR A CA 1
ATOM 659 C C . THR A 1 90 ? -17.673 15.570 29.548 1.00 53.51 88 THR A C 1
ATOM 660 O O . THR A 1 90 ? -18.667 15.092 30.092 1.00 53.53 88 THR A O 1
ATOM 664 N N . ILE A 1 91 ? -17.736 16.347 28.471 1.00 53.04 89 ILE A N 1
ATOM 665 C CA . ILE A 1 91 ? -18.975 16.641 27.759 1.00 52.48 89 ILE A CA 1
ATOM 666 C C . ILE A 1 91 ? -18.732 16.224 26.319 1.00 53.03 89 ILE A C 1
ATOM 667 O O . ILE A 1 91 ? -17.733 16.619 25.731 1.00 53.20 89 ILE A O 1
ATOM 672 N N . GLN A 1 92 ? -19.614 15.397 25.769 1.00 53.55 90 GLN A N 1
ATOM 673 C CA . GLN A 1 92 ? -19.543 15.026 24.358 1.00 54.53 90 GLN A CA 1
ATOM 674 C C . GLN A 1 92 ? -20.796 15.540 23.670 1.00 53.69 90 GLN A C 1
ATOM 675 O O . GLN A 1 92 ? -21.886 15.336 24.173 1.00 53.33 90 GLN A O 1
ATOM 681 N N . THR A 1 93 ? -20.645 16.213 22.532 1.00 54.01 91 THR A N 1
ATOM 682 C CA . THR A 1 93 ? -21.810 16.676 21.784 1.00 53.63 91 THR A CA 1
ATOM 683 C C . THR A 1 93 ? -21.794 16.368 20.290 1.00 54.72 91 THR A C 1
ATOM 684 O O . THR A 1 93 ? -20.783 16.508 19.599 1.00 55.15 91 THR A O 1
ATOM 688 N N . ASN A 1 94 ? -22.984 16.011 19.826 1.00 55.20 92 ASN A N 1
ATOM 689 C CA . ASN A 1 94 ? -23.303 15.707 18.446 1.00 56.66 92 ASN A CA 1
ATOM 690 C C . ASN A 1 94 ? -23.895 16.922 17.703 1.00 55.78 92 ASN A C 1
ATOM 691 O O . ASN A 1 94 ? -24.127 16.872 16.488 1.00 56.56 92 ASN A O 1
ATOM 696 N N . LEU A 1 95 ? -24.149 17.995 18.455 1.00 54.42 93 LEU A N 1
ATOM 697 C CA . LEU A 1 95 ? -25.006 19.103 18.027 1.00 53.24 93 LEU A CA 1
ATOM 698 C C . LEU A 1 95 ? -24.220 20.368 17.729 1.00 52.85 93 LEU A C 1
ATOM 699 O O . LEU A 1 95 ? -23.327 20.730 18.480 1.00 53.32 93 LEU A O 1
ATOM 704 N N . PRO A 1 96 ? -24.545 21.047 16.619 1.00 53.11 94 PRO A N 1
ATOM 705 C CA . PRO A 1 96 ? -23.895 22.309 16.306 1.00 52.62 94 PRO A CA 1
ATOM 706 C C . PRO A 1 96 ? -24.507 23.425 17.140 1.00 51.11 94 PRO A C 1
ATOM 707 O O . PRO A 1 96 ? -25.660 23.316 17.573 1.00 50.21 94 PRO A O 1
ATOM 711 N N . PRO A 1 97 ? -23.740 24.490 17.379 1.00 50.25 95 PRO A N 1
ATOM 712 C CA . PRO A 1 97 ? -24.294 25.600 18.115 1.00 49.15 95 PRO A CA 1
ATOM 713 C C . PRO A 1 97 ? -25.204 26.488 17.241 1.00 49.12 95 PRO A C 1
ATOM 714 O O . PRO A 1 97 ? -24.958 26.640 16.029 1.00 49.21 95 PRO A O 1
ATOM 718 N N . SER A 1 98 ? -26.248 27.030 17.874 1.00 48.07 96 SER A N 1
ATOM 719 C CA . SER A 1 98 ? -27.055 28.134 17.351 1.00 48.52 96 SER A CA 1
ATOM 720 C C . SER A 1 98 ? -27.893 27.791 16.116 1.00 48.60 96 SER A C 1
ATOM 721 O O . SER A 1 98 ? -28.222 28.682 15.332 1.00 49.74 96 SER A O 1
ATOM 724 N N . ARG A 1 99 ? -28.243 26.518 15.964 1.00 47.80 97 ARG A N 1
ATOM 725 C CA . ARG A 1 99 ? -29.086 26.053 14.867 1.00 48.45 97 ARG A CA 1
ATOM 726 C C . ARG A 1 99 ? -30.498 25.683 15.341 1.00 47.73 97 ARG A C 1
ATOM 727 O O . ARG A 1 99 ? -31.269 25.098 14.586 1.00 47.70 97 ARG A O 1
ATOM 735 N N . GLY A 1 100 ? -30.823 25.998 16.591 1.00 46.88 98 GLY A N 1
ATOM 736 C CA . GLY A 1 100 ? -32.140 25.691 17.145 1.00 46.47 98 GLY A CA 1
ATOM 737 C C . GLY A 1 100 ? -32.315 24.239 17.557 1.00 46.41 98 GLY A C 1
ATOM 738 O O . GLY A 1 100 ? -33.433 23.790 17.758 1.00 46.42 98 GLY A O 1
ATOM 739 N N . LEU A 1 101 ? -31.216 23.497 17.698 1.00 48.53 99 LEU A N 1
ATOM 740 C CA . LEU A 1 101 ? -31.303 22.054 17.976 1.00 47.51 99 LEU A CA 1
ATOM 741 C C . LEU A 1 101 ? -31.346 21.757 19.485 1.00 46.12 99 LEU A C 1
ATOM 742 O O . LEU A 1 101 ? -31.278 20.602 19.902 1.00 45.43 99 LEU A O 1
ATOM 747 N N . GLY A 1 102 ? -31.486 22.808 20.293 1.00 45.83 100 GLY A N 1
ATOM 748 C CA . GLY A 1 102 ? -31.692 22.668 21.725 1.00 45.01 100 GLY A CA 1
ATOM 749 C C . GLY A 1 102 ? -30.409 22.379 22.477 1.00 45.22 100 GLY A C 1
ATOM 750 O O . GLY A 1 102 ? -30.421 21.699 23.505 1.00 45.19 100 GLY A O 1
ATOM 751 N N . SER A 1 103 ? -29.306 22.920 21.976 1.00 45.87 101 SER A N 1
ATOM 752 C CA . SER A 1 103 ? -27.992 22.633 22.506 1.00 46.42 101 SER A CA 1
ATOM 753 C C . SER A 1 103 ? -27.811 23.076 23.962 1.00 46.20 101 SER A C 1
ATOM 754 O O . SER A 1 103 ? -27.334 22.314 24.799 1.00 46.00 101 SER A O 1
ATOM 757 N N . SER A 1 104 ? -28.173 24.320 24.263 1.00 46.78 102 SER A N 1
ATOM 758 C CA . SER A 1 104 ? -28.077 24.816 25.631 1.00 46.77 102 SER A CA 1
ATOM 759 C C . SER A 1 104 ? -28.914 23.978 26.608 1.00 45.00 102 SER A C 1
ATOM 760 O O . SER A 1 104 ? -28.461 23.645 27.695 1.00 44.91 102 SER A O 1
ATOM 763 N N . ALA A 1 105 ? -30.132 23.643 26.216 1.00 43.80 103 ALA A N 1
ATOM 764 C CA . ALA A 1 105 ? -31.006 22.846 27.066 1.00 42.87 103 ALA A CA 1
ATOM 765 C C . ALA A 1 105 ? -30.501 21.404 27.208 1.00 42.31 103 ALA A C 1
ATOM 766 O O . ALA A 1 105 ? -30.573 20.831 28.291 1.00 42.37 103 ALA A O 1
ATOM 768 N N . ALA A 1 106 ? -29.986 20.830 26.122 1.00 42.11 104 ALA A N 1
ATOM 769 C CA . ALA A 1 106 ? -29.432 19.482 26.150 1.00 42.28 104 ALA A CA 1
ATOM 770 C C . ALA A 1 106 ? -28.265 19.358 27.149 1.00 42.90 104 ALA A C 1
ATOM 771 O O . ALA A 1 106 ? -28.268 18.463 28.004 1.00 42.99 104 ALA A O 1
ATOM 773 N N . VAL A 1 107 ? -27.278 20.247 27.027 1.00 43.39 105 VAL A N 1
ATOM 774 C CA . VAL A 1 107 ? -26.156 20.294 27.956 1.00 44.34 105 VAL A CA 1
ATOM 775 C C . VAL A 1 107 ? -26.665 20.398 29.397 1.00 44.24 105 VAL A C 1
ATOM 776 O O . VAL A 1 107 ? -26.190 19.677 30.289 1.00 44.70 105 VAL A O 1
ATOM 780 N N . ALA A 1 108 ? -27.655 21.258 29.617 1.00 43.91 106 ALA A N 1
ATOM 781 C CA . ALA A 1 108 ? -28.167 21.492 30.963 1.00 44.43 106 ALA A CA 1
ATOM 782 C C . ALA A 1 108 ? -28.874 20.265 31.533 1.00 43.94 106 ALA A C 1
ATOM 783 O O . ALA A 1 108 ? -28.684 19.936 32.693 1.00 44.73 106 ALA A O 1
ATOM 785 N N . VAL A 1 109 ? -29.692 19.602 30.725 1.00 43.53 107 VAL A N 1
ATOM 786 C CA . VAL A 1 109 ? -30.377 18.378 31.152 1.00 43.80 107 VAL A CA 1
ATOM 787 C C . VAL A 1 109 ? -29.365 17.245 31.429 1.00 44.19 107 VAL A C 1
ATOM 788 O O . VAL A 1 109 ? -29.489 16.535 32.430 1.00 45.44 107 VAL A O 1
ATOM 792 N N . ALA A 1 110 ? -28.371 17.101 30.550 1.00 43.26 108 ALA A N 1
ATOM 793 C CA . ALA A 1 110 ? -27.315 16.113 30.704 1.00 43.28 108 ALA A CA 1
ATOM 794 C C . ALA A 1 110 ? -26.472 16.391 31.944 1.00 43.78 108 ALA A C 1
ATOM 795 O O . ALA A 1 110 ? -26.174 15.480 32.727 1.00 44.50 108 ALA A O 1
ATOM 797 N N . PHE A 1 111 ? -26.091 17.649 32.130 1.00 44.03 109 PHE A N 1
ATOM 798 C CA . PHE A 1 111 ? -25.260 18.012 33.268 1.00 44.81 109 PHE A CA 1
ATOM 799 C C . PHE A 1 111 ? -25.972 17.785 34.612 1.00 45.39 109 PHE A C 1
ATOM 800 O O . PHE A 1 111 ? -25.350 17.312 35.578 1.00 45.91 109 PHE A O 1
ATOM 808 N N . VAL A 1 112 ? -27.257 18.132 34.673 1.00 44.91 110 VAL A N 1
ATOM 809 C CA . VAL A 1 112 ? -28.033 17.966 35.901 1.00 45.78 110 VAL A CA 1
ATOM 810 C C . VAL A 1 112 ? -28.218 16.487 36.227 1.00 46.40 110 VAL A C 1
ATOM 811 O O . VAL A 1 112 ? -28.068 16.090 37.369 1.00 47.96 110 VAL A O 1
ATOM 815 N N . ARG A 1 113 ? -28.550 15.688 35.220 1.00 45.75 111 ARG A N 1
ATOM 816 C CA . ARG A 1 113 ? -28.625 14.247 35.370 1.00 47.07 111 ARG A CA 1
ATOM 817 C C . ARG A 1 113 ? -27.310 13.658 35.921 1.00 47.93 111 ARG A C 1
ATOM 818 O O . ARG A 1 113 ? -27.315 12.956 36.928 1.00 49.31 111 ARG A O 1
ATOM 826 N N . ALA A 1 114 ? -26.197 13.966 35.255 1.00 47.30 112 ALA A N 1
ATOM 827 C CA . ALA A 1 114 ? -24.873 13.550 35.697 1.00 47.88 112 ALA A CA 1
ATOM 828 C C . ALA A 1 114 ? -24.603 13.956 37.144 1.00 49.15 112 ALA A C 1
ATOM 829 O O . ALA A 1 114 ? -24.033 13.177 37.919 1.00 50.31 112 ALA A O 1
ATOM 831 N N . SER A 1 115 ? -25.013 15.174 37.494 1.00 48.98 113 SER A N 1
ATOM 832 C CA . SER A 1 115 ? -24.772 15.735 38.826 1.00 50.59 113 SER A CA 1
ATOM 833 C C . SER A 1 115 ? -25.470 14.929 39.903 1.00 51.93 113 SER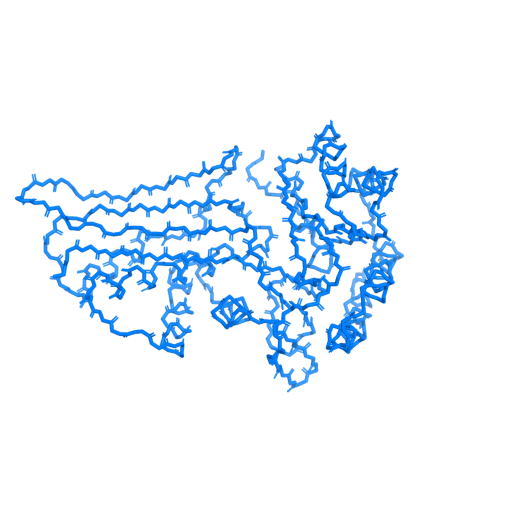 A C 1
ATOM 834 O O . SER A 1 115 ? -24.862 14.583 40.912 1.00 53.48 113 SER A O 1
ATOM 837 N N . TYR A 1 116 ? -26.753 14.652 39.688 1.00 51.79 114 TYR A N 1
ATOM 838 C CA . TYR A 1 116 ? -27.527 13.860 40.635 1.00 53.83 114 TYR A CA 1
ATOM 839 C C . TYR A 1 116 ? -27.014 12.426 40.727 1.00 54.40 114 TYR A C 1
ATOM 840 O O . TYR A 1 116 ? -26.964 11.856 41.812 1.00 56.61 114 TYR A O 1
ATOM 849 N N . ASP A 1 117 ? -26.639 11.853 39.590 1.00 53.09 115 ASP A N 1
ATOM 850 C CA . ASP A 1 117 ? -26.096 10.500 39.558 1.00 54.42 115 ASP A CA 1
ATOM 851 C C . ASP A 1 117 ? -24.792 10.407 40.371 1.00 55.03 115 ASP A C 1
ATOM 852 O O . ASP A 1 117 ? -24.587 9.457 41.111 1.00 57.53 115 ASP A O 1
ATOM 857 N N . PHE A 1 118 ? -23.939 11.418 40.231 1.00 53.73 116 PHE A N 1
ATOM 858 C CA . PHE A 1 118 ? -22.698 11.558 40.994 1.00 54.40 116 PHE A CA 1
ATOM 859 C C . PHE A 1 118 ? -22.933 11.631 42.508 1.00 56.36 116 PHE A C 1
ATOM 860 O O . PHE A 1 118 ? -22.282 10.928 43.285 1.00 58.12 116 PHE A O 1
ATOM 868 N N . LEU A 1 119 ? -23.864 12.483 42.920 1.00 56.62 117 LEU A N 1
ATOM 869 C CA . LEU A 1 119 ? -24.194 12.640 44.338 1.00 58.86 117 LEU A CA 1
ATOM 870 C C . LEU A 1 119 ? -25.014 11.473 44.896 1.00 61.11 117 LEU A C 1
ATOM 871 O O . LEU A 1 119 ? -25.198 11.371 46.110 1.00 63.38 117 LEU A O 1
ATOM 876 N N . GLY A 1 120 ? -25.487 10.592 44.015 1.00 60.79 118 GLY A N 1
ATOM 877 C CA . GLY A 1 120 ? -26.292 9.445 44.419 1.00 63.45 118 GLY A CA 1
ATOM 878 C C . GLY A 1 120 ? -27.718 9.843 44.737 1.00 64.93 118 GLY A C 1
ATOM 879 O O . GLY A 1 120 ? -28.411 9.126 45.447 1.00 67.78 118 GLY A O 1
ATOM 880 N N . LYS A 1 121 ? -28.167 10.970 44.183 1.00 63.77 119 LYS A N 1
ATOM 881 C CA . LYS A 1 121 ? -29.458 11.566 44.551 1.00 65.47 119 LYS A CA 1
ATOM 882 C C . LYS A 1 121 ? -30.567 11.223 43.567 1.00 65.03 119 LYS A C 1
ATOM 883 O O . LYS A 1 121 ? -30.357 11.204 42.350 1.00 62.74 119 LYS A O 1
ATOM 889 N N . SER A 1 122 ? -31.756 10.974 44.105 1.00 67.78 120 SER A N 1
ATOM 890 C CA . SER A 1 122 ? -32.927 10.717 43.280 1.00 68.16 120 SER A CA 1
ATOM 891 C C . SER A 1 122 ? -33.363 11.996 42.557 1.00 65.91 120 SER A C 1
ATOM 892 O O . SER A 1 122 ? -33.329 13.082 43.134 1.00 65.92 120 SER A O 1
ATOM 895 N N . LEU A 1 123 ? -33.764 11.847 41.294 1.00 65.78 121 LEU A N 1
ATOM 896 C CA . LEU A 1 123 ? -34.103 12.973 40.425 1.00 63.28 121 LEU A CA 1
ATOM 897 C C . LEU A 1 123 ? -35.482 12.803 39.779 1.00 62.97 121 LEU A C 1
ATOM 898 O O . LEU A 1 123 ? -35.678 11.954 38.905 1.00 63.07 121 LEU A O 1
ATOM 903 N N . THR A 1 124 ? -36.426 13.630 40.209 1.00 62.90 122 THR A N 1
ATOM 904 C CA . THR A 1 124 ? -37.762 13.691 39.617 1.00 62.57 122 THR A CA 1
ATOM 905 C C . THR A 1 124 ? -37.738 14.537 38.352 1.00 60.28 122 THR A C 1
ATOM 906 O O . THR A 1 124 ? -36.831 15.353 38.165 1.00 58.57 122 THR A O 1
ATOM 910 N N . LYS A 1 125 ? -38.731 14.339 37.486 1.00 60.11 123 LYS A N 1
ATOM 911 C CA . LYS A 1 125 ? -38.895 15.173 36.298 1.00 58.57 123 LYS A CA 1
ATOM 912 C C . LYS A 1 125 ? -38.986 16.661 36.615 1.00 57.19 123 LYS A C 1
ATOM 913 O O . LYS A 1 125 ? -38.189 17.446 36.108 1.00 55.74 123 LYS A O 1
ATOM 919 N N . GLU A 1 126 ? -39.939 17.057 37.451 1.00 57.94 124 GLU A N 1
ATOM 920 C CA . GLU A 1 126 ? -40.109 18.482 37.760 1.00 57.16 124 GLU A CA 1
ATOM 921 C C . GLU A 1 126 ? -38.859 19.100 38.392 1.00 55.90 124 GLU A C 1
ATOM 922 O O . GLU A 1 126 ? -38.578 20.262 38.165 1.00 54.94 124 GLU A O 1
ATOM 928 N N . GLU A 1 127 ? -38.112 18.314 39.158 1.00 55.80 125 GLU A N 1
ATOM 929 C CA . GLU A 1 127 ? -36.853 18.769 39.736 1.00 55.19 125 GLU A CA 1
ATOM 930 C C . GLU A 1 127 ? -35.810 19.033 38.637 1.00 52.68 125 GLU A C 1
ATOM 931 O O . GLU A 1 127 ? -35.123 20.056 38.642 1.00 51.49 125 GLU A O 1
ATOM 937 N N . LEU A 1 128 ? -35.714 18.101 37.696 1.00 51.24 126 LEU A N 1
ATOM 938 C CA . LEU A 1 128 ? -34.850 18.247 36.537 1.00 49.32 126 LEU A CA 1
ATOM 939 C C . LEU A 1 128 ? -35.224 19.480 35.729 1.00 47.55 126 LEU A C 1
ATOM 940 O O . LEU A 1 128 ? -34.350 20.223 35.300 1.00 46.50 126 LEU A O 1
ATOM 945 N N . ILE A 1 129 ? -36.527 19.676 35.521 1.00 47.46 127 ILE A N 1
ATOM 946 C CA . ILE A 1 129 ? -37.052 20.825 34.791 1.00 46.63 127 ILE A CA 1
ATOM 947 C C . ILE A 1 129 ? -36.574 22.129 35.422 1.00 46.65 127 ILE A C 1
ATOM 948 O O . ILE A 1 129 ? -36.030 22.989 34.731 1.00 45.58 127 ILE A O 1
ATOM 953 N N . GLU A 1 130 ? -36.777 22.254 36.733 1.00 47.31 128 GLU A N 1
ATOM 954 C CA . GLU A 1 130 ? -36.359 23.434 37.474 1.00 48.17 128 GLU A CA 1
ATOM 955 C C . GLU A 1 130 ? -34.843 23.651 37.410 1.00 47.91 128 GLU A C 1
ATOM 956 O O . GLU A 1 130 ? -34.389 2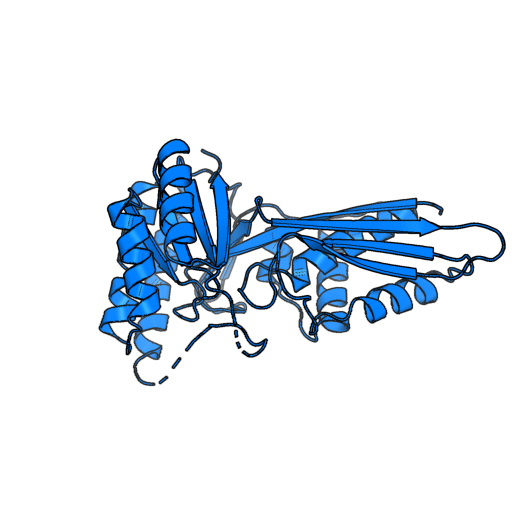4.750 37.114 1.00 48.16 128 GLU A O 1
ATOM 962 N N . LYS A 1 131 ? -34.070 22.608 37.687 1.00 48.12 129 LYS A N 1
ATOM 963 C CA . LYS A 1 131 ? -32.616 22.723 37.729 1.00 48.32 129 LYS A CA 1
ATOM 964 C C . LYS A 1 131 ? -32.012 22.956 36.343 1.00 46.92 129 LYS A C 1
ATOM 965 O O . LYS A 1 131 ? -31.047 23.693 36.205 1.00 45.71 129 LYS A O 1
ATOM 971 N N . ALA A 1 132 ? -32.579 22.322 35.322 1.00 46.47 130 ALA A N 1
ATOM 972 C CA . ALA A 1 132 ? -32.102 22.521 33.957 1.00 45.68 130 ALA A CA 1
ATOM 973 C C . ALA A 1 132 ? -32.402 23.948 33.490 1.00 45.31 130 ALA A C 1
ATOM 974 O O . ALA A 1 132 ? -31.551 24.586 32.874 1.00 45.60 130 ALA A O 1
ATOM 976 N N . ASN A 1 133 ? -33.596 24.451 33.780 1.00 45.40 131 ASN A N 1
ATOM 977 C CA . ASN A 1 133 ? -33.944 25.818 33.387 1.00 45.75 131 ASN A CA 1
ATOM 978 C C . ASN A 1 133 ? -33.017 26.817 34.087 1.00 46.71 131 ASN A C 1
ATOM 979 O O . ASN A 1 133 ? -32.537 27.751 33.455 1.00 46.27 131 ASN A O 1
ATOM 984 N N . TRP A 1 134 ? -32.710 26.571 35.363 1.00 48.09 132 TRP A N 1
ATOM 985 C CA . TRP A 1 134 ? -31.771 27.417 36.104 1.00 49.48 132 TRP A CA 1
ATOM 986 C C . TRP A 1 134 ? -30.348 27.355 35.539 1.00 48.56 132 TRP A C 1
ATOM 987 O O . TRP A 1 134 ? -29.654 28.380 35.469 1.00 48.94 132 TRP A O 1
ATOM 998 N N . ALA A 1 135 ? -29.921 26.165 35.121 1.00 47.74 133 ALA A N 1
ATOM 999 C CA . ALA A 1 135 ? -28.568 25.976 34.562 1.00 47.48 133 ALA A CA 1
ATOM 1000 C C . ALA A 1 135 ? -28.410 26.676 33.208 1.00 46.53 133 ALA A C 1
ATOM 1001 O O . ALA A 1 135 ? -27.379 27.287 32.936 1.00 46.35 133 ALA A O 1
ATOM 1003 N N . GLU A 1 136 ? -29.438 26.583 32.376 1.00 46.05 134 GLU A N 1
ATOM 1004 C CA . GLU A 1 136 ? -29.495 27.321 31.113 1.00 46.39 134 GLU A CA 1
ATOM 1005 C C . GLU A 1 136 ? -29.346 28.832 31.327 1.00 47.31 134 GLU A C 1
ATOM 1006 O O . GLU A 1 136 ? -28.559 29.482 30.646 1.00 47.16 134 GLU A O 1
ATOM 1012 N N . GLN A 1 137 ? -30.069 29.372 32.301 1.00 48.19 135 GLN A N 1
ATOM 1013 C CA . GLN A 1 137 ? -29.953 30.797 32.659 1.00 50.01 135 GLN A CA 1
ATOM 1014 C C . GLN A 1 137 ? -28.521 31.196 33.026 1.00 51.01 135 GLN A C 1
ATOM 1015 O O . GLN A 1 137 ? -27.996 32.181 32.517 1.00 51.65 135 GLN A O 1
ATOM 1021 N N . ILE A 1 138 ? -27.904 30.414 33.905 1.00 51.68 136 ILE A N 1
ATOM 1022 C CA . ILE A 1 138 ? -26.541 30.652 34.372 1.00 52.79 136 ILE A CA 1
ATOM 1023 C C . ILE A 1 138 ? -25.492 30.477 33.271 1.00 53.07 136 ILE A C 1
ATOM 1024 O O . ILE A 1 138 ? -24.599 31.317 33.113 1.00 54.47 136 ILE A O 1
ATOM 1029 N N . ALA A 1 139 ? -25.598 29.383 32.525 1.00 52.12 137 ALA A N 1
ATOM 1030 C CA . ALA A 1 139 ? -24.604 29.032 31.510 1.00 52.43 137 ALA A CA 1
ATOM 1031 C C . ALA A 1 139 ? -24.783 29.817 30.210 1.00 52.60 137 ALA A C 1
ATOM 1032 O O . ALA A 1 139 ? -23.804 30.146 29.553 1.00 53.08 137 ALA A O 1
ATOM 1034 N N . HIS A 1 140 ? -26.033 30.103 29.850 1.00 52.77 138 HIS A N 1
ATOM 1035 C CA . HIS A 1 140 ? -26.372 30.656 28.531 1.00 53.42 138 HIS A CA 1
ATOM 1036 C C . HIS A 1 140 ? -27.127 32.000 28.583 1.00 53.78 138 HIS A C 1
ATOM 1037 O O . HIS A 1 140 ? -27.290 32.656 27.552 1.00 54.62 138 HIS A O 1
ATOM 1044 N N . GLY A 1 141 ? -27.587 32.421 29.756 1.00 53.59 139 GLY A N 1
ATOM 1045 C CA . GLY A 1 141 ? -28.216 33.734 29.874 1.00 54.53 139 GLY A CA 1
ATOM 1046 C C . GLY A 1 141 ? -29.729 33.746 29.780 1.00 53.87 139 GLY A C 1
ATOM 1047 O O . GLY A 1 141 ? -30.351 34.737 30.137 1.00 54.95 139 GLY A O 1
ATOM 1048 N N . LYS A 1 142 ? -30.325 32.670 29.275 1.00 52.49 140 LYS A N 1
ATOM 1049 C CA . LYS A 1 142 ? -31.771 32.514 29.331 1.00 52.16 140 LYS A CA 1
ATOM 1050 C C . LYS A 1 142 ? -32.188 31.062 29.240 1.00 50.33 140 LYS A C 1
ATOM 1051 O O . LYS A 1 142 ? -31.518 30.259 28.595 1.00 50.32 140 LYS A O 1
ATOM 1057 N N . PRO A 1 143 ? -33.290 30.716 29.912 1.00 49.62 141 PRO A N 1
ATOM 1058 C CA . PRO A 1 143 ? -33.803 29.370 29.828 1.00 48.78 141 PRO A CA 1
ATOM 1059 C C . PRO A 1 143 ? -34.691 29.218 28.601 1.00 48.26 141 PRO A C 1
ATOM 1060 O O . PRO A 1 143 ? -35.084 30.206 27.997 1.00 48.58 141 PRO A O 1
ATOM 1064 N N . SER A 1 144 ? -34.985 27.985 28.222 1.00 47.46 142 SER A N 1
ATOM 1065 C CA . SER A 1 144 ? -35.997 27.744 27.213 1.00 47.09 142 SER A CA 1
ATOM 1066 C C . SER A 1 144 ? -36.976 26.734 27.787 1.00 46.50 142 SER A C 1
ATOM 1067 O O . SER A 1 144 ? -36.671 25.551 27.872 1.00 46.14 142 SER A O 1
ATOM 1070 N N . GLY A 1 145 ? -38.129 27.223 28.229 1.00 46.54 143 GLY A N 1
ATOM 1071 C CA . GLY A 1 145 ? -39.163 26.372 28.796 1.00 46.54 143 GLY A CA 1
ATOM 1072 C C . GLY A 1 145 ? -39.623 25.271 27.852 1.00 45.65 143 GLY A C 1
ATOM 1073 O O . GLY A 1 145 ? -39.762 24.110 28.257 1.00 45.13 143 GLY A O 1
ATOM 1074 N N . ILE A 1 146 ? -39.861 25.630 26.594 1.00 44.88 144 ILE A N 1
ATOM 1075 C CA . ILE A 1 146 ? -40.335 24.646 25.616 1.00 44.74 144 ILE A CA 1
ATOM 1076 C C . ILE A 1 146 ? -39.283 23.562 25.337 1.00 44.18 144 ILE A C 1
ATOM 1077 O O . ILE A 1 146 ? -39.621 22.384 25.293 1.00 44.02 144 ILE A O 1
ATOM 1082 N N . ASP A 1 147 ? -38.020 23.966 25.171 1.00 44.38 145 ASP A N 1
ATOM 1083 C CA . ASP A 1 147 ? -36.930 23.028 24.881 1.00 44.42 145 ASP A CA 1
ATOM 1084 C C . ASP A 1 147 ? -36.755 22.061 26.054 1.00 44.03 145 ASP A C 1
ATOM 1085 O O . ASP A 1 147 ? -36.715 20.858 25.860 1.00 44.47 145 ASP A O 1
ATOM 1090 N N . THR A 1 148 ? -36.685 22.587 27.268 1.00 43.49 146 THR A N 1
ATOM 1091 C CA . THR A 1 148 ? -36.473 21.749 28.438 1.00 43.94 146 THR A CA 1
ATOM 1092 C C . THR A 1 148 ? -37.632 20.759 28.665 1.00 44.62 146 THR A C 1
ATOM 1093 O O . THR A 1 148 ? -37.407 19.588 28.957 1.00 44.52 146 THR A O 1
ATOM 1097 N N . GLN A 1 149 ? -38.861 21.232 28.533 1.00 45.08 147 GLN A N 1
ATOM 1098 C CA . GLN A 1 149 ? -40.019 20.368 28.724 1.00 46.62 147 GLN A CA 1
ATOM 1099 C C . GLN A 1 149 ? -40.108 19.290 27.633 1.00 46.60 147 GLN A C 1
ATOM 1100 O O . GLN A 1 149 ? -40.376 18.132 27.930 1.00 47.87 147 GLN A O 1
ATOM 1106 N N . THR A 1 150 ? -39.863 19.659 26.380 1.00 45.91 148 THR A N 1
ATOM 1107 C CA . THR A 1 150 ? -39.881 18.679 25.287 1.00 45.67 148 THR A CA 1
ATOM 1108 C C . THR A 1 150 ? -38.814 17.614 25.512 1.00 45.84 148 THR A C 1
ATOM 1109 O O . THR A 1 150 ? -39.091 16.424 25.408 1.00 47.07 148 THR A O 1
ATOM 1113 N N . ILE A 1 151 ? -37.604 18.050 25.841 1.00 45.01 149 ILE A N 1
ATOM 1114 C CA . ILE A 1 151 ? -36.484 17.146 26.086 1.00 45.41 149 ILE A CA 1
ATOM 1115 C C . ILE A 1 151 ? -36.715 16.210 27.283 1.00 46.34 149 ILE A C 1
ATOM 1116 O O . ILE A 1 151 ? -36.594 14.998 27.145 1.00 48.05 149 ILE A O 1
ATOM 1121 N N . VAL A 1 152 ? -37.059 16.770 28.438 1.00 45.99 150 VAL A N 1
ATOM 1122 C CA . VAL A 1 152 ? -37.254 15.987 29.659 1.00 46.94 150 VAL A CA 1
ATOM 1123 C C . VAL A 1 152 ? -38.410 14.992 29.548 1.00 48.01 150 VAL A C 1
ATOM 1124 O O . VAL A 1 152 ? -38.237 13.803 29.824 1.00 49.01 150 VAL A O 1
ATOM 1128 N N . SER A 1 153 ? -39.573 15.477 29.124 1.00 47.84 151 SER A N 1
ATOM 1129 C CA . SER A 1 153 ? -40.753 14.621 28.931 1.00 49.14 151 SER A CA 1
ATOM 1130 C C . SER A 1 153 ? -40.584 13.580 27.822 1.00 49.61 151 SER A C 1
ATOM 1131 O O . SER A 1 153 ? -41.220 12.540 27.850 1.00 51.35 151 SER A O 1
ATOM 1134 N N . GLY A 1 154 ? -39.746 13.867 26.833 1.00 49.10 152 GLY A N 1
ATOM 1135 C CA . GLY A 1 154 ? -39.639 13.010 25.648 1.00 49.87 152 GLY A CA 1
ATOM 1136 C C . GLY A 1 154 ? -40.907 13.021 24.796 1.00 50.22 152 GLY A C 1
ATOM 1137 O O . GLY A 1 154 ? -41.167 12.082 24.031 1.00 51.37 152 GLY A O 1
ATOM 1138 N N . LYS A 1 155 ? -41.696 14.084 24.932 1.00 49.71 153 LYS A N 1
ATOM 1139 C CA . LYS A 1 155 ? -42.962 14.214 24.217 1.00 49.91 153 LYS A CA 1
ATOM 1140 C C . LYS A 1 155 ? -43.030 15.541 23.453 1.00 48.55 153 LYS A C 1
ATOM 1141 O O . LYS A 1 155 ? -42.316 16.498 23.801 1.00 47.17 153 LYS A O 1
ATOM 1147 N N . PRO A 1 156 ? -43.880 15.610 22.404 1.00 48.59 154 PRO A N 1
ATOM 1148 C CA . PRO A 1 156 ? -44.047 16.884 21.723 1.00 47.69 154 PRO A CA 1
ATOM 1149 C C . PRO A 1 156 ? -44.727 17.904 22.627 1.00 47.54 154 PRO A C 1
ATOM 1150 O O . PRO A 1 156 ? -45.544 17.529 23.456 1.00 49.03 154 PRO A O 1
ATOM 1154 N N . VAL A 1 157 ? -44.365 19.172 22.474 1.00 46.70 155 VAL A N 1
ATOM 1155 C CA . VAL A 1 157 ? -45.001 20.276 23.183 1.00 46.70 155 VAL A CA 1
ATOM 1156 C C . VAL A 1 157 ? -45.592 21.233 22.149 1.00 46.88 155 VAL A C 1
ATOM 1157 O O . VAL A 1 157 ? -44.920 21.615 21.198 1.00 46.14 155 VAL A O 1
ATOM 1161 N N . TRP A 1 158 ? -46.850 21.605 22.353 1.00 48.15 156 TRP A N 1
ATOM 1162 C CA . TRP A 1 158 ? -47.615 22.395 21.408 1.00 48.78 156 TRP A CA 1
ATOM 1163 C C . TRP A 1 158 ? -48.008 23.698 22.093 1.00 49.75 156 TRP A C 1
ATOM 1164 O O . TRP A 1 158 ? -48.656 23.659 23.142 1.00 50.77 156 TRP A O 1
ATOM 1175 N N . PHE A 1 159 ? -47.589 24.835 21.518 1.00 49.74 157 PHE A N 1
ATOM 1176 C CA . PHE A 1 159 ? -48.025 26.174 21.954 1.00 50.70 157 PHE A CA 1
ATOM 1177 C C . PHE A 1 159 ? -49.061 26.717 20.973 1.00 52.29 157 PHE A C 1
ATOM 1178 O O . PHE A 1 159 ? -48.873 26.605 19.766 1.00 52.00 157 PHE A O 1
ATOM 1186 N N . GLN A 1 160 ? -50.131 27.335 21.481 1.00 54.59 158 GLN A N 1
ATOM 1187 C CA . GLN A 1 160 ? -51.125 28.017 20.635 1.00 56.48 158 GLN A CA 1
ATOM 1188 C C . GLN A 1 160 ? -51.882 29.081 21.420 1.00 59.09 158 GLN A C 1
ATOM 1189 O O . GLN A 1 160 ? -52.437 28.775 22.480 1.00 60.88 158 GLN A O 1
ATOM 1195 N N . LYS A 1 161 ? -51.967 30.302 20.885 1.00 60.17 159 LYS A N 1
ATOM 1196 C CA . LYS A 1 161 ? -52.793 31.360 21.488 1.00 61.99 159 LYS A CA 1
ATOM 1197 C C . LYS A 1 161 ? -52.414 31.544 22.961 1.00 60.80 159 LYS A C 1
ATOM 1198 O O . LYS A 1 161 ? -51.279 31.880 23.242 1.00 60.04 159 LYS A O 1
ATOM 1204 N N . GLY A 1 162 ? -53.339 31.294 23.887 1.00 61.06 160 GLY A N 1
ATOM 1205 C CA . GLY A 1 162 ? -53.098 31.487 25.319 1.00 60.67 160 GLY A CA 1
ATOM 1206 C C . GLY A 1 162 ? -53.002 30.194 26.115 1.00 59.16 160 GLY A C 1
ATOM 1207 O O . GLY A 1 162 ? -53.222 30.191 27.321 1.00 59.32 160 GLY A O 1
ATOM 1208 N N . HIS A 1 163 ? -52.670 29.093 25.444 1.00 57.46 161 HIS A N 1
ATOM 1209 C CA . HIS A 1 163 ? -52.522 27.799 26.115 1.00 56.73 161 HIS A CA 1
ATOM 1210 C C . HIS A 1 163 ? -51.35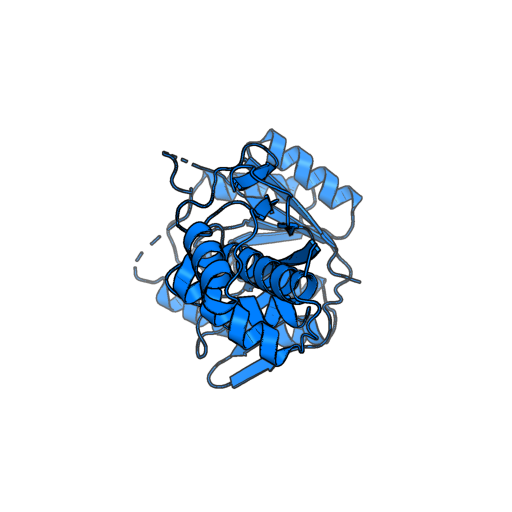5 26.991 25.558 1.00 54.56 161 HIS A C 1
ATOM 1211 O O . HIS A 1 163 ? -50.877 27.260 24.457 1.00 53.53 161 HIS A O 1
ATOM 1218 N N . ALA A 1 164 ? -50.879 26.036 26.353 1.00 54.04 162 ALA A N 1
ATOM 1219 C CA . ALA A 1 164 ? -49.813 25.109 25.934 1.00 53.06 162 ALA A CA 1
ATOM 1220 C C . ALA A 1 164 ? -50.107 23.696 26.443 1.00 53.78 162 ALA A C 1
ATOM 1221 O O . ALA A 1 164 ? -50.690 23.528 27.512 1.00 55.03 162 ALA A O 1
ATOM 1223 N N . GLU A 1 165 ? -49.723 22.686 25.664 1.00 53.44 163 GLU A N 1
ATOM 1224 C CA . GLU A 1 165 ? -50.001 21.289 26.018 1.00 54.71 163 GLU A CA 1
ATOM 1225 C C . GLU A 1 165 ? -48.810 20.403 25.697 1.00 53.04 163 GLU A C 1
ATOM 1226 O O . GLU A 1 165 ? -47.996 20.725 24.832 1.00 51.17 163 GLU A O 1
ATOM 1232 N N . THR A 1 166 ? -48.728 19.280 26.400 1.00 53.71 164 THR A N 1
ATOM 1233 C CA . THR A 1 166 ? -47.751 18.243 26.103 1.00 53.07 164 THR A CA 1
ATOM 1234 C C . THR A 1 166 ? -48.506 17.093 25.479 1.00 54.09 164 THR A C 1
ATOM 1235 O O . THR A 1 166 ? -49.440 16.575 26.073 1.00 55.66 164 THR A O 1
ATOM 1239 N N . LEU A 1 167 ? -48.124 16.716 24.266 1.00 53.57 165 LEU A N 1
ATOM 1240 C CA . LEU A 1 167 ? -48.846 15.670 23.538 1.00 54.94 165 LEU A CA 1
ATOM 1241 C C . LEU A 1 167 ? -48.327 14.285 23.937 1.00 55.74 165 LEU A C 1
ATOM 1242 O O . LEU A 1 167 ? -47.421 14.165 24.768 1.00 55.34 165 LEU A O 1
ATOM 1247 N N . LYS A 1 168 ? -48.908 13.243 23.355 1.00 57.13 166 LYS A N 1
ATOM 1248 C CA . LYS A 1 168 ? -48.413 11.883 23.552 1.00 58.49 166 LYS A CA 1
ATOM 1249 C C . LYS A 1 168 ? -47.173 11.664 22.687 1.00 57.49 166 LYS A C 1
ATOM 1250 O O . LYS A 1 168 ? -46.914 12.443 21.767 1.00 56.09 166 LYS A O 1
ATOM 1256 N N . THR A 1 169 ? -46.410 10.611 22.989 1.00 58.30 167 THR A N 1
ATOM 1257 C CA . THR A 1 169 ? -45.157 10.313 22.276 1.00 57.62 167 THR A CA 1
ATOM 1258 C C . THR A 1 169 ? -45.317 10.411 20.754 1.00 57.16 167 THR A C 1
ATOM 1259 O O . THR A 1 169 ? -46.329 9.998 20.204 1.00 58.39 167 THR A O 1
ATOM 1263 N N . LEU A 1 170 ? -44.310 10.957 20.083 1.00 55.97 168 LEU A N 1
ATOM 1264 C CA . LEU A 1 170 ? -44.382 11.161 18.638 1.00 55.73 168 LEU A CA 1
ATOM 1265 C C . LEU A 1 170 ? -44.423 9.829 17.892 1.00 57.45 168 LEU A C 1
ATOM 1266 O O . LEU A 1 170 ? -43.590 8.943 18.106 1.00 58.20 168 LEU A O 1
ATOM 1271 N N . SER A 1 171 ? -45.421 9.693 17.029 1.00 58.49 169 SER A N 1
ATOM 1272 C CA . SER A 1 171 ? -45.564 8.513 16.206 1.00 60.32 169 SER A CA 1
ATOM 1273 C C . SER A 1 171 ? -46.077 8.906 14.830 1.00 60.30 169 SER A C 1
ATOM 1274 O O . SER A 1 171 ? -47.282 9.048 14.615 1.00 61.25 169 SER A O 1
ATOM 1277 N N . LEU A 1 172 ? -45.140 9.104 13.911 1.00 59.60 170 LEU A N 1
ATOM 1278 C CA . LEU A 1 172 ? -45.452 9.321 12.507 1.00 59.82 170 LEU A CA 1
ATOM 1279 C C . LEU A 1 172 ? -44.667 8.292 11.712 1.00 61.01 170 LEU A C 1
ATOM 1280 O O . LEU A 1 172 ? -43.473 8.077 11.964 1.00 60.40 170 LEU A O 1
ATOM 1285 N N . ASP A 1 173 ? -45.353 7.642 10.774 1.00 62.41 171 ASP A N 1
ATOM 1286 C CA . ASP A 1 173 ? -44.753 6.618 9.933 1.00 64.14 171 ASP A CA 1
ATOM 1287 C C . ASP A 1 173 ? -43.919 7.282 8.830 1.00 63.07 171 ASP A C 1
ATOM 1288 O O . ASP A 1 173 ? -44.365 7.435 7.686 1.00 63.74 171 ASP A O 1
ATOM 1293 N N . GLY A 1 174 ? -42.700 7.674 9.184 1.00 61.34 172 GLY A N 1
ATOM 1294 C CA . GLY A 1 174 ? -41.822 8.346 8.243 1.00 60.47 172 GLY A CA 1
ATOM 1295 C C . GLY A 1 174 ? -40.528 8.839 8.854 1.00 58.99 172 GLY A C 1
ATOM 1296 O O . GLY A 1 174 ? -40.235 8.584 10.025 1.00 58.02 172 GLY A O 1
ATOM 1297 N N . TYR A 1 175 ? -39.751 9.545 8.036 1.00 58.40 173 TYR A N 1
ATOM 1298 C CA . TYR A 1 175 ? -38.425 9.998 8.409 1.00 57.47 173 TYR A CA 1
ATOM 1299 C C . TYR A 1 175 ? -38.263 11.457 8.059 1.00 56.07 173 TYR A C 1
ATOM 1300 O O . TYR A 1 175 ? -38.907 11.974 7.137 1.00 56.18 173 TYR A O 1
ATOM 1309 N N . MET A 1 176 ? -37.395 12.117 8.813 1.00 55.01 174 MET A N 1
ATOM 1310 C CA . MET A 1 176 ? -37.095 13.519 8.607 1.00 53.79 174 MET A CA 1
ATOM 1311 C C . MET A 1 176 ? -35.585 13.652 8.545 1.00 53.97 174 MET A C 1
ATOM 1312 O O . MET A 1 176 ? -34.886 13.257 9.485 1.00 53.81 174 MET A O 1
ATOM 1317 N N . VAL A 1 177 ? -35.082 14.165 7.422 1.00 54.51 175 VAL A N 1
ATOM 1318 C CA . VAL A 1 177 ? -33.665 14.519 7.303 1.00 54.71 175 VAL A CA 1
ATOM 1319 C C . VAL A 1 177 ? -33.479 15.943 7.807 1.00 52.94 175 VAL A C 1
ATOM 1320 O O . VAL A 1 177 ? -34.154 16.857 7.351 1.00 52.84 175 VAL A O 1
ATOM 1324 N N . VAL A 1 178 ? -32.568 16.114 8.755 1.00 52.11 176 VAL A N 1
ATOM 1325 C CA . VAL A 1 178 ? -32.255 17.409 9.326 1.00 50.81 176 VAL A CA 1
ATOM 1326 C C . VAL A 1 178 ? -30.926 17.857 8.743 1.00 51.95 176 VAL A C 1
ATOM 1327 O O . VAL A 1 178 ? -29.934 17.151 8.855 1.00 52.86 176 VAL A O 1
ATOM 1331 N N . ILE A 1 179 ? -30.919 19.015 8.093 1.00 52.58 177 ILE A N 1
ATOM 1332 C CA . ILE A 1 179 ? -29.722 19.540 7.445 1.00 53.98 177 ILE A CA 1
ATOM 1333 C C . ILE A 1 179 ? -29.264 20.850 8.091 1.00 53.64 177 ILE A C 1
ATOM 1334 O O . ILE A 1 179 ? -30.059 21.751 8.304 1.00 53.07 177 ILE A O 1
ATOM 1339 N N . ASP A 1 180 ? -27.972 20.927 8.397 1.00 54.99 178 ASP A N 1
ATOM 1340 C CA . ASP A 1 180 ? -27.314 22.138 8.888 1.00 55.44 178 ASP A CA 1
ATOM 1341 C C . ASP A 1 180 ? -26.487 22.697 7.733 1.00 57.86 178 ASP A C 1
ATOM 1342 O O . ASP A 1 180 ? -25.673 21.987 7.159 1.00 59.18 178 ASP A O 1
ATOM 1347 N N . THR A 1 181 ? -26.707 23.961 7.380 1.00 59.24 179 THR A N 1
ATOM 1348 C CA . THR A 1 181 ? -25.995 24.584 6.256 1.00 62.14 179 THR A CA 1
ATOM 1349 C C . THR A 1 181 ? -24.617 25.145 6.641 1.00 63.43 179 THR A C 1
ATOM 1350 O O . THR A 1 181 ? -23.874 25.586 5.773 1.00 65.74 179 THR A O 1
ATOM 1354 N N . GLY A 1 182 ? -24.281 25.142 7.929 1.00 62.30 180 GLY A N 1
ATOM 1355 C CA . GLY A 1 182 ? -22.928 25.474 8.363 1.00 63.72 180 GLY A CA 1
ATOM 1356 C C . GLY A 1 182 ? -22.600 26.957 8.439 1.00 64.84 180 GLY A C 1
ATOM 1357 O O . GLY A 1 182 ? -23.490 27.810 8.466 1.00 64.33 180 GLY A O 1
ATOM 1358 N N . VAL A 1 183 ? -21.304 27.253 8.472 1.00 66.54 181 VAL A N 1
ATOM 1359 C CA . VAL A 1 183 ? -20.812 28.614 8.663 1.00 67.86 181 VAL A CA 1
ATOM 1360 C C . VAL A 1 183 ? -20.884 29.445 7.380 1.00 69.95 181 VAL A C 1
ATOM 1361 O O . VAL A 1 183 ? -20.354 29.054 6.340 1.00 71.73 181 VAL A O 1
ATOM 1365 N N . SER A 1 186 ? -16.105 32.584 8.792 1.00 65.21 184 SER A N 1
ATOM 1366 C CA . SER A 1 186 ? -16.835 33.582 9.564 1.00 64.06 184 SER A CA 1
ATOM 1367 C C . SER A 1 186 ? -16.872 33.222 11.048 1.00 61.68 184 SER A C 1
ATOM 1368 O O . SER A 1 186 ? -16.674 34.085 11.902 1.00 62.21 184 SER A O 1
ATOM 1371 N N . THR A 1 187 ? -17.113 31.942 11.327 1.00 253.31 185 THR A N 1
ATOM 1372 C CA . THR A 1 187 ? -17.400 31.416 12.671 1.00 247.95 185 THR A CA 1
ATOM 1373 C C . THR A 1 187 ? -18.890 31.520 13.030 1.00 232.57 185 THR A C 1
ATOM 1374 O O . THR A 1 187 ? -19.411 30.660 13.745 1.00 225.82 185 THR A O 1
ATOM 1378 N N . ARG A 1 188 ? -19.577 32.550 12.535 1.00 227.34 186 ARG A N 1
ATOM 1379 C CA . ARG A 1 188 ? -21.014 32.694 12.791 1.00 213.61 186 ARG A CA 1
ATOM 1380 C C . ARG A 1 188 ? -21.837 31.922 11.772 1.00 205.82 186 ARG A C 1
ATOM 1381 O O . ARG A 1 188 ? -21.472 31.809 10.600 1.00 210.19 186 ARG A O 1
ATOM 1389 N N . GLN A 1 189 ? -22.962 31.400 12.248 1.00 194.76 187 GLN A N 1
ATOM 1390 C CA . GLN A 1 189 ? -23.766 30.438 11.506 1.00 187.79 187 GLN A CA 1
ATOM 1391 C C . GLN A 1 189 ? -24.509 31.085 10.343 1.00 183.94 187 GLN A C 1
ATOM 1392 O O . GLN A 1 189 ? -24.923 32.243 10.425 1.00 181.52 187 GLN A O 1
ATOM 1398 N N . ALA A 1 190 ? -24.681 30.327 9.263 1.00 183.77 188 ALA A N 1
ATOM 1399 C CA . ALA A 1 190 ? -25.415 30.803 8.095 1.00 180.71 188 ALA A CA 1
ATOM 1400 C C . ALA A 1 190 ? -26.917 30.743 8.354 1.00 169.00 188 ALA A C 1
ATOM 1401 O O . ALA A 1 190 ? -27.624 29.912 7.783 1.00 165.04 188 ALA A O 1
ATOM 1403 N N . VAL A 1 191 ? -27.386 31.634 9.226 1.00 164.25 189 VAL A N 1
ATOM 1404 C CA . VAL A 1 191 ? -28.809 31.795 9.513 1.00 154.43 189 VAL A CA 1
ATOM 1405 C C . VAL A 1 191 ? -29.273 33.145 8.979 1.00 153.18 189 VAL A C 1
ATOM 1406 O O . VAL A 1 191 ? -28.453 33.986 8.607 1.00 159.37 189 VAL A O 1
ATOM 1410 N N . HIS A 1 192 ? -30.590 33.343 8.950 1.00 145.61 190 HIS A N 1
ATOM 1411 C CA . HIS A 1 192 ? -31.194 34.520 8.328 1.00 143.87 190 HIS A CA 1
ATOM 1412 C C . HIS A 1 192 ? -32.056 35.277 9.328 1.00 137.93 190 HIS A C 1
ATOM 1413 O O . HIS A 1 192 ? -31.703 36.376 9.752 1.00 140.04 190 HIS A O 1
ATOM 1420 N N . PRO A 1 201 ? -42.326 44.729 7.575 1.00 118.29 199 PRO A N 1
ATOM 1421 C CA . PRO A 1 201 ? -41.442 43.941 6.718 1.00 120.66 199 PRO A CA 1
ATOM 1422 C C . PRO A 1 201 ? -42.181 42.874 5.898 1.00 119.59 199 PRO A C 1
ATOM 1423 O O . PRO A 1 201 ? -41.568 42.235 5.037 1.00 122.25 199 PRO A O 1
ATOM 1427 N N . GLN A 1 202 ? -43.474 42.687 6.183 1.00 116.48 200 GLN A N 1
ATOM 1428 C CA . GLN A 1 202 ? -44.308 41.610 5.609 1.00 115.76 200 GLN A CA 1
ATOM 1429 C C . GLN A 1 202 ? -44.001 40.197 6.158 1.00 115.03 200 GLN A C 1
ATOM 1430 O O . GLN A 1 202 ? -44.722 39.244 5.861 1.00 114.76 200 GLN A O 1
ATOM 1436 N N . TYR A 1 203 ? -42.949 40.073 6.966 1.00 114.86 201 TYR A N 1
ATOM 1437 C CA . TYR A 1 203 ? -42.668 38.853 7.727 1.00 113.80 201 TYR A CA 1
ATOM 1438 C C . TYR A 1 203 ? -43.737 38.588 8.807 1.00 111.01 201 TYR A C 1
ATOM 1439 O O . TYR A 1 203 ? -43.896 37.455 9.261 1.00 110.38 201 TYR A O 1
ATOM 1448 N N . MET A 1 204 ? -44.465 39.632 9.209 1.00 109.88 202 MET A N 1
ATOM 1449 C CA . MET A 1 204 ? -45.526 39.518 10.215 1.00 108.38 202 MET A CA 1
ATOM 1450 C C . MET A 1 204 ? -46.668 38.633 9.749 1.00 107.84 202 MET A C 1
ATOM 1451 O O . MET A 1 204 ? -47.241 37.883 10.539 1.00 107.20 202 MET A O 1
ATOM 1456 N N . SER A 1 205 ? -47.004 38.744 8.469 1.00 108.79 203 SER A N 1
ATOM 1457 C CA . SER A 1 205 ? -48.057 37.934 7.871 1.00 109.67 203 SER A CA 1
ATOM 1458 C C . SER A 1 205 ? -47.651 36.459 7.786 1.00 110.10 203 SER A C 1
ATOM 1459 O O . SER A 1 205 ? -48.498 35.585 7.917 1.00 110.32 203 SER A O 1
ATOM 1462 N N . HIS A 1 206 ? -46.364 36.186 7.575 1.00 55.96 204 HIS A N 1
ATOM 1463 C CA . HIS A 1 206 ? -45.863 34.804 7.583 1.00 54.63 204 HIS A CA 1
ATOM 1464 C C . HIS A 1 206 ? -45.991 34.162 8.966 1.00 53.49 204 HIS A C 1
ATOM 1465 O O . HIS A 1 206 ? -46.366 33.002 9.071 1.00 52.05 204 HIS A O 1
ATOM 1472 N N . VAL A 1 207 ? -45.680 34.929 10.004 1.00 55.41 205 VAL A N 1
ATOM 1473 C CA . VAL A 1 207 ? -45.774 34.466 11.384 1.00 55.38 205 VAL A CA 1
ATOM 1474 C C . VAL A 1 207 ? -47.233 34.330 11.786 1.00 55.52 205 VAL A C 1
ATOM 1475 O O . VAL A 1 207 ? -47.585 33.433 12.543 1.00 54.42 205 VAL A O 1
ATOM 1479 N N . LYS A 1 208 ? -48.071 35.232 11.287 1.00 57.88 206 LYS A N 1
ATOM 1480 C CA . LYS A 1 208 ? -49.516 35.109 11.440 1.00 59.08 206 LYS A CA 1
ATOM 1481 C C . LYS A 1 208 ? -49.991 33.797 10.807 1.00 57.51 206 LYS A C 1
ATOM 1482 O O . LYS A 1 208 ? -50.734 33.037 11.431 1.00 57.52 206 LYS A O 1
ATOM 1488 N N . HIS A 1 209 ? -49.500 33.498 9.607 1.00 57.00 207 HIS A N 1
ATOM 1489 C CA . HIS A 1 209 ? -49.931 32.293 8.885 1.00 56.20 207 HIS A CA 1
ATOM 1490 C C . HIS A 1 209 ? -49.415 30.989 9.489 1.00 54.63 207 HIS A C 1
ATOM 1491 O O . HIS A 1 209 ? -50.133 29.992 9.484 1.00 54.26 207 HIS A O 1
ATOM 1498 N N . ILE A 1 210 ? -48.188 30.962 10.009 1.00 54.40 208 ILE A N 1
ATOM 1499 C CA . ILE A 1 210 ? -47.700 29.699 10.569 1.00 53.43 208 ILE A CA 1
ATOM 1500 C C . ILE A 1 210 ? -48.517 29.354 11.831 1.00 53.74 208 ILE A C 1
ATOM 1501 O O . ILE A 1 210 ? -48.674 28.191 12.178 1.00 53.18 208 ILE A O 1
ATOM 1506 N N . GLY A 1 211 ? -49.059 30.378 12.486 1.00 55.22 209 GLY A N 1
ATOM 1507 C CA . GLY A 1 211 ? -50.007 30.195 13.572 1.00 55.89 209 GLY A CA 1
ATOM 1508 C C . GLY A 1 211 ? -51.111 29.217 13.230 1.00 56.10 209 GLY A C 1
ATOM 1509 O O . GLY A 1 211 ? -51.299 28.230 13.948 1.00 56.24 209 GLY A O 1
ATOM 1510 N N . LYS A 1 212 ? -51.841 29.468 12.140 1.00 56.54 210 LYS A N 1
ATOM 1511 C CA . LYS A 1 212 ? -52.857 28.504 11.686 1.00 57.12 210 LYS A CA 1
ATOM 1512 C C . LYS A 1 212 ? -52.252 27.158 11.264 1.00 54.79 210 LYS A C 1
ATOM 1513 O O . LYS A 1 212 ? -52.857 26.122 11.496 1.00 55.08 210 LYS A O 1
ATOM 1519 N N . LEU A 1 213 ? -51.060 27.168 10.667 1.00 52.78 211 LEU A N 1
ATOM 1520 C CA . LEU A 1 213 ? -50.389 25.916 10.288 1.00 51.14 211 LEU A CA 1
ATOM 1521 C C . LEU A 1 213 ? -49.938 25.075 11.491 1.00 50.28 211 LEU A C 1
ATOM 1522 O O . LEU A 1 213 ? -49.904 23.852 11.398 1.00 50.19 211 LEU A O 1
ATOM 1527 N N . VAL A 1 214 ? -49.579 25.727 12.598 1.00 49.88 212 VAL A N 1
ATOM 1528 C CA . VAL A 1 214 ? -49.272 25.030 13.851 1.00 49.80 212 VAL A CA 1
ATOM 1529 C C . VAL A 1 214 ? -50.535 24.373 14.433 1.00 51.51 212 VAL A C 1
ATOM 1530 O O . VAL A 1 214 ? -50.455 23.307 15.046 1.00 51.96 212 VAL A O 1
ATOM 1534 N N . LEU A 1 215 ? -51.692 25.004 14.236 1.00 52.99 213 LEU A N 1
ATOM 1535 C CA . LEU A 1 215 ? -52.959 24.464 14.726 1.00 55.27 213 LEU A CA 1
ATOM 1536 C C . LEU A 1 215 ? -53.327 23.183 13.974 1.00 56.07 213 LEU A C 1
ATOM 1537 O O . LEU A 1 215 ? -53.721 22.190 14.583 1.00 57.08 213 LEU A O 1
ATOM 1542 N N . ARG A 1 216 ? -53.184 23.202 12.654 1.00 55.68 214 ARG A N 1
ATOM 1543 C CA . ARG A 1 216 ? -53.405 21.996 11.861 1.00 56.56 214 ARG A CA 1
ATOM 1544 C C . ARG A 1 216 ? -52.364 20.909 12.157 1.00 54.83 214 ARG A C 1
ATOM 1545 O O . ARG A 1 216 ? -52.679 19.728 12.117 1.00 56.08 214 ARG A O 1
ATOM 1553 N N . ALA A 1 217 ? -51.129 21.315 12.433 1.00 52.48 215 ALA A N 1
ATOM 1554 C CA . ALA A 1 217 ? -50.043 20.376 12.758 1.00 51.28 215 ALA A CA 1
ATOM 1555 C C . ALA A 1 217 ? -50.280 19.601 14.053 1.00 51.81 215 ALA A C 1
ATOM 1556 O O . ALA A 1 217 ? -49.874 18.455 14.170 1.00 52.65 215 ALA A O 1
ATOM 1558 N N . SER A 1 218 ? -50.922 20.233 15.025 1.00 52.46 216 SER A N 1
ATOM 1559 C CA . SER A 1 218 ? -51.214 19.591 16.295 1.00 53.69 216 SER A CA 1
ATOM 1560 C C . SER A 1 218 ? -52.154 18.414 16.103 1.00 55.56 216 SER A C 1
ATOM 1561 O O . SER A 1 218 ? -51.896 17.339 16.619 1.00 55.94 216 SER A O 1
ATOM 1564 N N . ASP A 1 219 ? -53.231 18.620 15.351 1.00 57.12 217 ASP A N 1
ATOM 1565 C CA . ASP A 1 219 ? -54.180 17.541 15.051 1.00 60.24 217 ASP A CA 1
ATOM 1566 C C . ASP A 1 219 ? -53.545 16.457 14.178 1.00 59.42 217 ASP A C 1
ATOM 1567 O O . ASP A 1 219 ? -53.670 15.265 14.460 1.00 60.89 217 ASP A O 1
ATOM 1572 N N . VAL A 1 220 ? -52.861 16.890 13.126 1.00 57.27 218 VAL A N 1
ATOM 1573 C CA . VAL A 1 220 ? -52.120 15.993 12.240 1.00 57.14 218 VAL A CA 1
ATOM 1574 C C . VAL A 1 220 ? -51.164 15.069 13.008 1.00 57.20 218 VAL A C 1
ATOM 1575 O O . VAL A 1 220 ? -51.050 13.896 12.693 1.00 58.20 218 VAL A O 1
ATOM 1579 N N . ILE A 1 221 ? -50.490 15.608 14.020 1.00 56.48 219 ILE A N 1
ATOM 1580 C CA . ILE A 1 221 ? -49.564 14.824 14.843 1.00 57.08 219 ILE A CA 1
ATOM 1581 C C . ILE A 1 221 ? -50.308 13.902 15.804 1.00 59.62 219 ILE A C 1
ATOM 1582 O O . ILE A 1 221 ? -49.934 12.745 15.973 1.00 60.67 219 ILE A O 1
ATOM 1587 N N . GLU A 1 222 ? -51.367 14.415 16.425 1.00 60.96 220 GLU A N 1
ATOM 1588 C CA . GLU A 1 222 ? -52.209 13.605 17.311 1.00 63.95 220 GLU A CA 1
ATOM 1589 C C . GLU A 1 222 ? -52.846 12.398 16.606 1.00 66.59 220 GLU A C 1
ATOM 1590 O O . GLU A 1 222 ? -53.151 11.388 17.254 1.00 69.22 220 GLU A O 1
ATOM 1596 N N . HIS A 1 223 ? -53.062 12.505 15.294 1.00 66.01 221 HIS A N 1
ATOM 1597 C CA . HIS A 1 223 ? -53.736 11.445 14.534 1.00 69.09 221 HIS A CA 1
ATOM 1598 C C . HIS A 1 223 ? -52.783 10.720 13.564 1.00 68.07 221 HIS A C 1
ATOM 1599 O O . HIS A 1 223 ? -53.223 9.956 12.693 1.00 69.43 221 HIS A O 1
ATOM 1606 N N . HIS A 1 224 ? -51.483 10.966 13.741 1.00 65.30 222 HIS A N 1
ATOM 1607 C CA . HIS A 1 224 ? -50.418 10.185 13.105 1.00 65.04 222 HIS A CA 1
ATOM 1608 C C . HIS A 1 224 ? -50.452 10.237 11.577 1.00 64.53 222 HIS A C 1
ATOM 1609 O O . HIS A 1 224 ? -50.251 9.223 10.915 1.00 65.87 222 HIS A O 1
ATOM 1616 N N . LYS A 1 225 ? -50.678 11.431 11.033 1.00 62.60 223 LYS A N 1
ATOM 1617 C CA . LYS A 1 225 ? -50.865 11.616 9.598 1.00 62.62 223 LYS A CA 1
ATOM 1618 C C . LYS A 1 225 ? -49.630 12.268 8.968 1.00 59.99 223 LYS A C 1
ATOM 1619 O O . LYS A 1 225 ? -49.492 13.486 8.958 1.00 57.42 223 LYS A O 1
ATOM 1625 N N . PHE A 1 226 ? -48.757 11.428 8.422 1.00 60.60 224 PHE A N 1
ATOM 1626 C CA . PHE A 1 226 ? -47.498 11.859 7.825 1.00 59.11 224 PHE A CA 1
ATOM 1627 C C . PHE A 1 226 ? -47.691 12.671 6.536 1.00 58.35 224 PHE A C 1
ATOM 1628 O O . PHE A 1 226 ? -47.038 13.694 6.351 1.00 57.05 224 PHE A O 1
ATOM 1636 N N . GLU A 1 227 ? -48.566 12.204 5.650 1.00 60.16 225 GLU A N 1
ATOM 1637 C CA . GLU A 1 227 ? -48.914 12.936 4.423 1.00 60.12 225 GLU A CA 1
ATOM 1638 C C . GLU A 1 227 ? -49.393 14.372 4.693 1.00 58.38 225 GLU A C 1
ATOM 1639 O O . GLU A 1 227 ? -48.989 15.315 3.996 1.00 56.85 225 GLU A O 1
ATOM 1645 N N . ALA A 1 228 ? -50.241 14.537 5.704 1.00 58.27 226 ALA A N 1
ATOM 1646 C CA . ALA A 1 228 ? -50.758 15.860 6.050 1.00 57.08 226 ALA A CA 1
ATOM 1647 C C . ALA A 1 228 ? -49.654 16.763 6.602 1.00 54.63 226 ALA A C 1
ATOM 1648 O O . ALA A 1 228 ? -49.627 17.958 6.315 1.00 53.73 226 ALA A O 1
ATOM 1650 N N . LEU A 1 229 ? -48.741 16.200 7.390 1.00 53.92 227 LEU A N 1
ATOM 1651 C CA . LEU A 1 229 ? -47.585 16.968 7.859 1.00 52.14 227 LEU A CA 1
ATOM 1652 C C . LEU A 1 229 ? -46.704 17.386 6.680 1.00 51.23 227 LEU A C 1
ATOM 1653 O O . LEU A 1 229 ? -46.143 18.476 6.685 1.00 51.02 227 LEU A O 1
ATOM 1658 N N . ALA A 1 230 ? -46.583 16.524 5.677 1.00 51.82 228 ALA A N 1
ATOM 1659 C CA . ALA A 1 230 ? -45.889 16.875 4.437 1.00 51.67 228 ALA A CA 1
ATOM 1660 C C . ALA A 1 230 ? -46.552 18.085 3.745 1.00 51.20 228 ALA A C 1
ATOM 1661 O O . ALA A 1 230 ? -45.882 19.051 3.372 1.00 50.31 228 ALA A O 1
ATOM 1663 N N . ASP A 1 231 ? -47.870 18.030 3.597 1.00 52.03 229 ASP A N 1
ATOM 1664 C CA . ASP A 1 231 ? -48.644 19.156 3.085 1.00 52.29 229 ASP A CA 1
ATOM 1665 C C . ASP A 1 231 ? -48.309 20.434 3.868 1.00 51.09 229 ASP A C 1
ATOM 1666 O O . ASP A 1 231 ? -47.912 21.444 3.286 1.00 51.00 229 ASP A O 1
ATOM 1671 N N . ILE A 1 232 ? -48.437 20.366 5.188 1.00 50.42 230 ILE A N 1
ATOM 1672 C CA . ILE A 1 232 ? -48.168 21.508 6.068 1.00 49.27 230 ILE A CA 1
ATOM 1673 C C . ILE A 1 232 ? -46.742 22.047 5.917 1.00 48.25 230 ILE A C 1
ATOM 1674 O O . ILE A 1 232 ? -46.551 23.256 5.857 1.00 47.64 230 ILE A O 1
ATOM 1679 N N . PHE A 1 233 ? -45.751 21.162 5.842 1.00 48.23 231 PHE A N 1
ATOM 1680 C CA . PHE A 1 233 ? -44.360 21.593 5.602 1.00 48.16 231 PHE A CA 1
ATOM 1681 C C . PHE A 1 233 ? -44.267 22.407 4.307 1.00 48.76 231 PHE A C 1
ATOM 1682 O O . PHE A 1 233 ? -43.669 23.475 4.285 1.00 48.48 231 PHE A O 1
ATOM 1690 N N . ASN A 1 234 ? -44.865 21.890 3.232 1.00 49.66 232 ASN A N 1
ATOM 1691 C CA . ASN A 1 234 ? -44.773 22.518 1.912 1.00 50.53 232 ASN A CA 1
ATOM 1692 C C . ASN A 1 234 ? -45.555 23.834 1.837 1.00 50.77 232 ASN A C 1
ATOM 1693 O O . ASN A 1 234 ? -45.145 24.770 1.143 1.00 51.39 232 ASN A O 1
ATOM 1698 N N . GLU A 1 235 ? -46.666 23.904 2.567 1.00 50.47 233 GLU A N 1
ATOM 1699 C CA . GLU A 1 235 ? -47.422 25.151 2.707 1.00 51.13 233 GLU A CA 1
ATOM 1700 C C . GLU A 1 235 ? -46.638 26.208 3.468 1.00 50.43 233 GLU A C 1
ATOM 1701 O O . GLU A 1 235 ? -46.628 27.372 3.068 1.00 51.32 233 GLU A O 1
ATOM 1707 N N . CYS A 1 236 ? -45.978 25.807 4.556 1.00 49.64 234 CYS A N 1
ATOM 1708 C CA A CYS A 1 236 ? -45.130 26.711 5.350 0.50 49.46 234 CYS A CA 1
ATOM 1709 C CA B CYS A 1 236 ? -45.182 26.750 5.327 0.50 49.52 234 CYS A CA 1
ATOM 1710 C C . CYS A 1 236 ? -44.060 27.341 4.472 1.00 50.34 234 CYS A C 1
ATOM 1711 O O . CYS A 1 236 ? -43.844 28.551 4.497 1.00 51.20 234 CYS A O 1
ATOM 1716 N N . HIS A 1 237 ? -43.382 26.494 3.699 1.00 50.14 235 HIS A N 1
ATOM 1717 C CA . HIS A 1 237 ? -42.266 26.942 2.875 1.00 51.30 235 HIS A CA 1
ATOM 1718 C C . HIS A 1 237 ? -42.682 27.905 1.769 1.00 52.26 235 HIS A C 1
ATOM 1719 O O . HIS A 1 237 ? -42.047 28.943 1.580 1.00 52.97 235 HIS A O 1
ATOM 1726 N N . ALA A 1 238 ? -43.737 27.531 1.042 1.00 51.90 236 ALA A N 1
ATOM 1727 C CA . ALA A 1 238 ? -44.319 28.361 0.000 1.00 53.18 236 ALA A CA 1
ATOM 1728 C C . ALA A 1 238 ? -44.759 29.709 0.565 1.00 53.73 236 ALA A C 1
ATOM 1729 O O . ALA A 1 238 ? -44.505 30.751 -0.047 1.00 55.31 236 ALA A O 1
ATOM 1731 N N . ASP A 1 239 ? -45.403 29.683 1.730 1.00 52.56 237 ASP A N 1
ATOM 1732 C CA . ASP A 1 239 ? -45.811 30.909 2.415 1.00 53.52 237 ASP A CA 1
ATOM 1733 C C . ASP A 1 239 ? -44.609 31.807 2.702 1.00 54.67 237 ASP A C 1
ATOM 1734 O O . ASP A 1 239 ? -44.662 33.007 2.421 1.00 56.45 237 ASP A O 1
ATOM 1739 N N . LEU A 1 240 ? -43.536 31.229 3.245 1.00 53.90 238 LEU A N 1
ATOM 1740 C CA . LEU A 1 240 ? -42.305 31.983 3.519 1.00 55.74 238 LEU A CA 1
ATOM 1741 C C . LEU A 1 240 ? -41.753 32.621 2.247 1.00 58.39 238 LEU A C 1
ATOM 1742 O O . LEU A 1 240 ? -41.415 33.807 2.234 1.00 60.25 238 LEU A O 1
ATOM 1747 N N . LYS A 1 241 ? -41.666 31.819 1.189 1.00 59.04 239 LYS A N 1
ATOM 1748 C CA . LYS A 1 241 ? -41.078 32.250 -0.078 1.00 62.16 239 LYS A CA 1
ATOM 1749 C C . LYS A 1 241 ? -41.938 33.295 -0.782 1.00 64.08 239 LYS A C 1
ATOM 1750 O O . LYS A 1 241 ? -41.421 34.217 -1.403 1.00 66.89 239 LYS A O 1
ATOM 1756 N N . ALA A 1 242 ? -43.253 33.126 -0.688 1.00 63.54 240 ALA A N 1
ATOM 1757 C CA . ALA A 1 242 ? -44.200 34.086 -1.226 1.00 65.79 240 ALA A CA 1
ATOM 1758 C C . ALA A 1 242 ? -44.016 35.467 -0.594 1.00 67.94 240 ALA A C 1
ATOM 1759 O O . ALA A 1 242 ? -44.133 36.483 -1.275 1.00 70.40 240 ALA A O 1
ATOM 1761 N N . LEU A 1 243 ? -43.711 35.490 0.704 1.00 67.37 241 LEU A N 1
ATOM 1762 C CA . LEU A 1 243 ? -43.742 36.727 1.492 1.00 69.45 241 LEU A CA 1
ATOM 1763 C C . LEU A 1 243 ? -42.375 37.309 1.828 1.00 71.93 241 LEU A C 1
ATOM 1764 O O . LEU A 1 243 ? -42.305 38.374 2.425 1.00 74.45 241 LEU A O 1
ATOM 1769 N N . THR A 1 244 ? -41.291 36.629 1.467 1.00 72.67 242 THR A N 1
ATOM 1770 C CA . THR A 1 244 ? -39.957 37.136 1.792 1.00 75.34 242 THR A CA 1
ATOM 1771 C C . THR A 1 244 ? -38.952 36.921 0.666 1.00 77.90 242 THR A C 1
ATOM 1772 O O . THR A 1 244 ? -39.132 36.057 -0.203 1.00 76.87 242 THR A O 1
ATOM 1776 N N . VAL A 1 245 ? -37.887 37.719 0.715 1.00 81.84 243 VAL A N 1
ATOM 1777 C CA . VAL A 1 245 ? -36.767 37.601 -0.207 1.00 85.02 243 VAL A CA 1
ATOM 1778 C C . VAL A 1 245 ? -36.027 36.310 0.115 1.00 83.63 243 VAL A C 1
ATOM 1779 O O . VAL A 1 245 ? -35.514 36.141 1.225 1.00 83.32 243 VAL A O 1
ATOM 1783 N N . SER A 1 246 ? -35.996 35.399 -0.854 1.00 83.28 244 SER A N 1
ATOM 1784 C CA . SER A 1 246 ? -35.418 34.068 -0.669 1.00 81.78 244 SER A CA 1
ATOM 1785 C C . SER A 1 246 ? -33.958 34.020 -1.124 1.00 85.35 244 SER A C 1
ATOM 1786 O O . SER A 1 246 ? -33.444 34.986 -1.699 1.00 89.10 244 SER A O 1
ATOM 1789 N N . HIS A 1 247 ? -33.297 32.896 -0.846 1.00 84.57 245 HIS A N 1
ATOM 1790 C CA . HIS A 1 247 ? -31.852 32.754 -1.063 1.00 88.13 245 HIS A CA 1
ATOM 1791 C C . HIS A 1 247 ? -31.540 31.524 -1.924 1.00 87.75 245 HIS A C 1
ATOM 1792 O O . HIS A 1 247 ? -31.945 30.402 -1.600 1.00 84.54 245 HIS A O 1
ATOM 1799 N N . ASP A 1 248 ? -30.793 31.751 -3.004 1.00 91.41 246 ASP A N 1
ATOM 1800 C CA . ASP A 1 248 ? -30.562 30.741 -4.040 1.00 91.77 246 ASP A CA 1
ATOM 1801 C C . ASP A 1 248 ? -29.921 29.457 -3.503 1.00 90.81 246 ASP A C 1
ATOM 1802 O O . ASP A 1 248 ? -30.347 28.358 -3.852 1.00 88.59 246 ASP A O 1
ATOM 1807 N N . LYS A 1 249 ? -28.908 29.601 -2.652 1.00 92.72 247 LYS A N 1
ATOM 1808 C CA . LYS A 1 249 ? -28.128 28.454 -2.167 1.00 92.92 247 LYS A CA 1
ATOM 1809 C C . LYS A 1 249 ? -28.935 27.507 -1.267 1.00 88.18 247 LYS A C 1
ATOM 1810 O O . LYS A 1 249 ? -28.736 26.292 -1.307 1.00 87.60 247 LYS A O 1
ATOM 1816 N N . ILE A 1 250 ? -29.850 28.061 -0.475 1.00 85.21 248 ILE A N 1
ATOM 1817 C CA . ILE A 1 250 ? -30.744 27.252 0.366 1.00 81.00 248 ILE A CA 1
ATOM 1818 C C . ILE A 1 250 ? -31.805 26.542 -0.475 1.00 78.32 248 ILE A C 1
ATOM 1819 O O . ILE A 1 250 ? -32.060 25.345 -0.295 1.00 76.33 248 ILE A O 1
ATOM 1824 N N . GLU A 1 251 ? -32.430 27.281 -1.389 1.00 78.32 249 GLU A N 1
ATOM 1825 C CA . GLU A 1 251 ? -33.501 26.708 -2.200 1.00 76.28 249 GLU A CA 1
ATOM 1826 C C . GLU A 1 251 ? -32.957 25.586 -3.086 1.00 77.09 249 GLU A C 1
ATOM 1827 O O . GLU A 1 251 ? -33.620 24.570 -3.271 1.00 75.13 249 GLU A O 1
ATOM 1833 N N . GLN A 1 252 ? -31.743 25.769 -3.600 1.00 80.19 250 GLN A N 1
ATOM 1834 C CA . GLN A 1 252 ? -31.070 24.751 -4.413 1.00 81.97 250 GLN A CA 1
ATOM 1835 C C . GLN A 1 252 ? -30.748 23.487 -3.603 1.00 80.32 250 GLN A C 1
ATOM 1836 O O . GLN A 1 252 ? -30.739 22.390 -4.149 1.00 80.77 250 GLN A O 1
ATOM 1842 N N . LEU A 1 253 ? -30.481 23.643 -2.309 1.00 78.69 251 LEU A N 1
ATOM 1843 C CA . LEU A 1 253 ? -30.234 22.500 -1.441 1.00 77.25 251 LEU A CA 1
ATOM 1844 C C . LEU A 1 253 ? -31.525 21.712 -1.208 1.00 72.99 251 LEU A C 1
ATOM 1845 O O . LEU A 1 253 ? -31.513 20.482 -1.207 1.00 73.02 251 LEU A O 1
ATOM 1850 N N . MET A 1 254 ? -32.639 22.410 -1.014 1.00 69.58 252 MET A N 1
ATOM 1851 C CA . MET A 1 254 ? -33.928 21.742 -0.885 1.00 66.10 252 MET A CA 1
ATOM 1852 C C . MET A 1 254 ? -34.336 21.080 -2.212 1.00 66.32 252 MET A C 1
ATOM 1853 O O . MET A 1 254 ? -34.864 19.972 -2.223 1.00 65.13 252 MET A O 1
ATOM 1858 N N . LYS A 1 255 ? -34.075 21.763 -3.323 1.00 67.91 253 LYS A N 1
ATOM 1859 C CA . LYS A 1 255 ? -34.312 21.216 -4.656 1.00 69.14 253 LYS A CA 1
ATOM 1860 C C . LYS A 1 255 ? -33.588 19.881 -4.842 1.00 70.34 253 LYS A C 1
ATOM 1861 O O . LYS A 1 255 ? -34.155 18.937 -5.387 1.00 70.02 253 LYS A O 1
ATOM 1867 N N . ILE A 1 256 ? -32.339 19.811 -4.386 1.00 71.85 254 ILE A N 1
ATOM 1868 C CA . ILE A 1 256 ? -31.550 18.574 -4.446 1.00 73.61 254 ILE A CA 1
ATOM 1869 C C . ILE A 1 256 ? -32.120 17.473 -3.539 1.00 71.20 254 ILE A C 1
ATOM 1870 O O . ILE A 1 256 ? -32.124 16.300 -3.914 1.00 71.97 254 ILE A O 1
ATOM 1875 N N . GLY A 1 257 ? -32.602 17.851 -2.357 1.00 68.42 255 GLY A N 1
ATOM 1876 C CA . GLY A 1 257 ? -33.258 16.903 -1.455 1.00 66.24 255 GLY A CA 1
ATOM 1877 C C . GLY A 1 257 ? -34.526 16.298 -2.049 1.00 64.83 255 GLY A C 1
ATOM 1878 O O . GLY A 1 257 ? -34.776 15.103 -1.904 1.00 64.93 255 GLY A O 1
ATOM 1879 N N . LYS A 1 258 ? -35.322 17.124 -2.720 1.00 63.70 256 LYS A N 1
ATOM 1880 C CA . LYS A 1 258 ? -36.570 16.671 -3.339 1.00 63.04 256 LYS A CA 1
ATOM 1881 C C . LYS A 1 258 ? -36.320 15.829 -4.593 1.00 65.67 256 LYS A C 1
ATOM 1882 O O . LYS A 1 258 ? -36.923 14.767 -4.756 1.00 65.62 256 LYS A O 1
ATOM 1888 N N . GLU A 1 259 ? -35.428 16.304 -5.467 1.00 68.08 257 GLU A N 1
ATOM 1889 C CA . GLU A 1 259 ? -34.970 15.517 -6.624 1.00 71.29 257 GLU A CA 1
ATOM 1890 C C . GLU A 1 259 ? -34.567 14.101 -6.220 1.00 72.05 257 GLU A C 1
ATOM 1891 O O . GLU A 1 259 ? -34.648 13.180 -7.028 1.00 74.30 257 GLU A O 1
ATOM 1897 N N . ASN A 1 260 ? -34.125 13.944 -4.972 1.00 64.21 258 ASN A N 1
ATOM 1898 C CA . ASN A 1 260 ? -33.689 12.653 -4.440 1.00 64.43 258 ASN A CA 1
ATOM 1899 C C . ASN A 1 260 ? -34.684 11.986 -3.465 1.00 63.14 258 ASN A C 1
ATOM 1900 O O . ASN A 1 260 ? -34.304 11.129 -2.662 1.00 62.61 258 ASN A O 1
ATOM 1905 N N . GLY A 1 261 ? -35.959 12.370 -3.555 1.00 62.57 259 GLY A N 1
ATOM 1906 C CA . GLY A 1 261 ? -37.033 11.645 -2.871 1.00 62.17 259 GLY A CA 1
ATOM 1907 C C . GLY A 1 261 ? -37.692 12.296 -1.662 1.00 60.01 259 GLY A C 1
ATOM 1908 O O . GLY A 1 261 ? -38.607 11.708 -1.089 1.00 60.03 259 GLY A O 1
ATOM 1909 N N . ALA A 1 262 ? -37.240 13.485 -1.263 1.00 58.44 260 ALA A N 1
ATOM 1910 C CA . ALA A 1 262 ? -37.892 14.223 -0.180 1.00 56.74 260 ALA A CA 1
ATOM 1911 C C . ALA A 1 262 ? -39.256 14.707 -0.667 1.00 56.95 260 ALA A C 1
ATOM 1912 O O . ALA A 1 262 ? -39.332 15.385 -1.684 1.00 57.87 260 ALA A O 1
ATOM 1914 N N . ILE A 1 263 ? -40.317 14.351 0.060 1.00 56.52 261 ILE A N 1
ATOM 1915 C CA . ILE A 1 263 ? -41.686 14.710 -0.319 1.00 57.16 261 ILE A CA 1
ATOM 1916 C C . ILE A 1 263 ? -42.102 16.059 0.221 1.00 55.93 261 ILE A C 1
ATOM 1917 O O . ILE A 1 263 ? -43.161 16.566 -0.136 1.00 56.94 261 ILE A O 1
ATOM 1922 N N . ALA A 1 264 ? -41.275 16.635 1.087 1.00 54.58 262 ALA A N 1
ATOM 1923 C CA . ALA A 1 264 ? -41.564 17.935 1.685 1.00 53.42 262 ALA A CA 1
ATOM 1924 C C . ALA A 1 264 ? -40.292 18.567 2.243 1.00 52.15 262 ALA A C 1
ATOM 1925 O O . ALA A 1 264 ? -39.315 17.871 2.515 1.00 52.24 262 ALA A O 1
ATOM 1927 N N . GLY A 1 265 ? -40.325 19.883 2.420 1.00 51.53 263 GLY A N 1
ATOM 1928 C CA . GLY A 1 265 ? -39.191 20.635 2.935 1.00 50.69 263 GLY A CA 1
ATOM 1929 C C . GLY A 1 265 ? -39.603 21.967 3.539 1.00 50.22 263 GLY A C 1
ATOM 1930 O O . GLY A 1 265 ? -40.549 22.610 3.065 1.00 50.73 263 GLY A O 1
ATOM 1931 N N . LYS A 1 266 ? -38.909 22.365 4.607 1.00 49.54 264 LYS A N 1
ATOM 1932 C CA . LYS A 1 266 ? -39.046 23.702 5.193 1.00 49.11 264 LYS A CA 1
ATOM 1933 C C . LYS A 1 266 ? -37.840 24.059 6.043 1.00 48.88 264 LYS A C 1
ATOM 1934 O O . LYS A 1 266 ? -37.035 23.206 6.398 1.00 49.33 264 LYS A O 1
ATOM 1940 N N . LEU A 1 267 ? -37.722 25.338 6.361 1.00 49.38 265 LEU A N 1
ATOM 1941 C CA . LEU A 1 267 ? -36.703 25.829 7.272 1.00 49.00 265 LEU A CA 1
ATOM 1942 C C . LEU A 1 267 ? -37.307 25.925 8.663 1.00 48.24 265 LEU A C 1
ATOM 1943 O O . LEU A 1 267 ? -38.509 26.138 8.818 1.00 48.46 265 LEU A O 1
ATOM 1948 N N . THR A 1 268 ? -36.474 25.772 9.682 1.00 48.09 266 THR A N 1
ATOM 1949 C CA . THR A 1 268 ? -36.930 25.953 11.054 1.00 47.54 266 THR A CA 1
ATOM 1950 C C . THR A 1 268 ? -36.971 27.428 11.403 1.00 47.56 266 THR A C 1
ATOM 1951 O O . THR A 1 268 ? -36.418 28.259 10.684 1.00 48.67 266 THR A O 1
ATOM 1955 N N . GLY A 1 269 ? -37.645 27.755 12.500 1.00 47.42 267 GLY A N 1
ATOM 1956 C CA . GLY A 1 269 ? -37.570 29.101 13.082 1.00 47.63 267 GLY A CA 1
ATOM 1957 C C . GLY A 1 269 ? -38.234 30.184 12.263 1.00 48.18 267 GLY A C 1
ATOM 1958 O O . GLY A 1 269 ? -37.762 31.320 12.217 1.00 48.71 267 GLY A O 1
ATOM 1959 N N . ALA A 1 270 ? -39.340 29.828 11.613 1.00 48.57 268 ALA A N 1
ATOM 1960 C CA . ALA A 1 270 ? -40.111 30.763 10.799 1.00 49.17 268 ALA A CA 1
ATOM 1961 C C . ALA A 1 270 ? -39.247 31.402 9.715 1.00 49.88 268 ALA A C 1
ATOM 1962 O O . ALA A 1 270 ? -39.355 32.593 9.457 1.00 50.64 268 ALA A O 1
ATOM 1964 N N . GLY A 1 271 ? -38.375 30.611 9.092 1.00 49.79 269 GLY A N 1
ATOM 1965 C CA . GLY A 1 271 ? -37.466 31.139 8.060 1.00 50.83 269 GLY A CA 1
ATOM 1966 C C . GLY A 1 271 ? -36.062 31.520 8.514 1.00 50.89 269 GLY A C 1
ATOM 1967 O O . GLY A 1 271 ? -35.254 31.950 7.699 1.00 52.26 269 GLY A O 1
ATOM 1968 N N . ARG A 1 272 ? -35.760 31.373 9.806 1.00 49.99 270 ARG A N 1
ATOM 1969 C CA . ARG A 1 272 ? -34.389 31.581 10.302 1.00 49.83 270 ARG A CA 1
ATOM 1970 C C . ARG A 1 272 ? -33.418 30.563 9.680 1.00 50.10 270 ARG A C 1
ATOM 1971 O O . ARG A 1 272 ? -32.307 30.914 9.296 1.00 50.95 270 ARG A O 1
ATOM 1979 N N . GLY A 1 273 ? -33.841 29.305 9.604 1.00 49.47 271 GLY A N 1
ATOM 1980 C CA . GLY A 1 273 ? -33.097 28.281 8.881 1.00 49.78 271 GLY A CA 1
ATOM 1981 C C . GLY A 1 273 ? -31.950 27.672 9.659 1.00 50.12 271 GLY A C 1
ATOM 1982 O O . GLY A 1 273 ? -30.918 27.308 9.070 1.00 51.14 271 GLY A O 1
ATOM 1983 N N . GLY A 1 274 ? -32.128 27.552 10.978 1.00 49.23 272 GLY A N 1
ATOM 1984 C CA . GLY A 1 274 ? -31.200 26.805 11.814 1.00 49.45 272 GLY A CA 1
ATOM 1985 C C . GLY A 1 274 ? -31.001 25.402 11.266 1.00 49.61 272 GLY A C 1
ATOM 1986 O O . GLY A 1 274 ? -29.872 24.915 11.151 1.00 50.22 272 GLY A O 1
ATOM 1987 N N . SER A 1 275 ? -32.108 24.754 10.926 1.00 49.09 273 SER A N 1
ATOM 1988 C CA . SER A 1 275 ? -32.072 23.490 10.201 1.00 49.72 273 SER A CA 1
ATOM 1989 C C . SER A 1 275 ? -32.923 23.595 8.944 1.00 49.68 273 SER A C 1
ATOM 1990 O O . SER A 1 275 ? -33.831 24.439 8.856 1.00 48.66 273 SER A O 1
ATOM 1993 N N . MET A 1 276 ? -32.606 22.749 7.969 1.00 50.43 274 MET A N 1
ATOM 1994 C CA . MET A 1 276 ? -33.544 22.432 6.895 1.00 50.81 274 MET A CA 1
ATOM 1995 C C . MET A 1 276 ? -34.093 21.071 7.259 1.00 50.05 274 MET A C 1
ATOM 1996 O O . MET A 1 276 ? -33.326 20.179 7.627 1.00 50.94 274 MET A O 1
ATOM 2001 N N . LEU A 1 277 ? -35.411 20.926 7.193 1.00 49.01 275 LEU A N 1
ATOM 2002 C CA . LEU A 1 277 ? -36.082 19.672 7.511 1.00 48.79 275 LEU A CA 1
ATOM 2003 C C . LEU A 1 277 ? -36.712 19.096 6.236 1.00 49.96 275 LEU A C 1
ATOM 2004 O O . LEU A 1 277 ? -37.535 19.761 5.603 1.00 49.91 275 LEU A O 1
ATOM 2009 N N . LEU A 1 278 ? -36.321 17.878 5.860 1.00 50.73 276 LEU A N 1
ATOM 2010 C CA . LEU A 1 278 ? -36.893 17.208 4.683 1.00 52.06 276 LEU A CA 1
ATOM 2011 C C . LEU A 1 278 ? -37.575 15.913 5.106 1.00 52.70 276 LEU A C 1
ATOM 2012 O O . LEU A 1 278 ? -37.030 15.158 5.905 1.00 52.99 276 LEU A O 1
ATOM 2017 N N . LEU A 1 279 ? -38.760 15.660 4.557 1.00 53.22 277 LEU A N 1
ATOM 2018 C CA . LEU A 1 279 ? -39.547 14.498 4.924 1.00 53.73 277 LEU A CA 1
ATOM 2019 C C . LEU A 1 279 ? -39.403 13.404 3.874 1.00 55.73 277 LEU A C 1
ATOM 2020 O O . LEU A 1 279 ? -39.534 13.655 2.679 1.00 56.55 277 LEU A O 1
ATOM 2025 N N . ALA A 1 280 ? -39.110 12.192 4.339 1.00 57.01 278 ALA A N 1
ATOM 2026 C CA . ALA A 1 280 ? -38.952 11.025 3.475 1.00 58.78 278 ALA A CA 1
ATOM 2027 C C . ALA A 1 280 ? -39.825 9.920 4.027 1.00 60.21 278 ALA A C 1
ATOM 2028 O O . ALA A 1 280 ? -40.047 9.853 5.234 1.00 59.83 278 ALA A O 1
ATOM 2030 N N . LYS A 1 281 ? -40.315 9.062 3.138 1.00 62.43 279 LYS A N 1
ATOM 2031 C CA . LYS A 1 281 ? -41.230 7.990 3.511 1.00 64.48 279 LYS A CA 1
ATOM 2032 C C . LYS A 1 281 ? -40.524 6.819 4.202 1.00 65.20 279 LYS A C 1
ATOM 2033 O O . LYS A 1 281 ? -41.117 6.164 5.064 1.00 65.85 279 LYS A O 1
ATOM 2039 N N . ASP A 1 282 ? -39.278 6.542 3.810 1.00 65.30 280 ASP A N 1
ATOM 2040 C CA . ASP A 1 282 ? -38.556 5.370 4.321 1.00 66.71 280 ASP A CA 1
ATOM 2041 C C . ASP A 1 282 ? -37.073 5.650 4.500 1.00 65.65 280 ASP A C 1
ATOM 2042 O O . ASP A 1 282 ? -36.571 6.691 4.052 1.00 64.36 280 ASP A O 1
ATOM 2047 N N . LEU A 1 283 ? -36.380 4.725 5.158 1.00 66.36 281 LEU A N 1
ATOM 2048 C CA . LEU A 1 283 ? -34.985 4.950 5.547 1.00 65.92 281 LEU A CA 1
ATOM 2049 C C . LEU A 1 283 ? -34.038 5.009 4.348 1.00 66.61 281 LEU A C 1
ATOM 2050 O O . LEU A 1 283 ? -33.187 5.904 4.295 1.00 66.11 281 LEU A O 1
ATOM 2055 N N . PRO A 1 284 ? -34.182 4.083 3.381 1.00 67.95 282 PRO A N 1
ATOM 2056 C CA . PRO A 1 284 ? -33.333 4.158 2.191 1.00 68.88 282 PRO A CA 1
ATOM 2057 C C . PRO A 1 284 ? -33.383 5.503 1.452 1.00 67.14 282 PRO A C 1
ATOM 2058 O O . PRO A 1 284 ? -32.339 5.979 0.991 1.00 67.43 282 PRO A O 1
ATOM 2062 N N . THR A 1 285 ? -34.573 6.098 1.337 1.00 65.46 283 THR A N 1
ATOM 2063 C CA . THR A 1 285 ? -34.730 7.380 0.651 1.00 64.07 283 THR A CA 1
ATOM 2064 C C . THR A 1 285 ? -34.084 8.499 1.480 1.00 62.47 283 THR A C 1
ATOM 2065 O O . THR A 1 285 ? -33.491 9.428 0.924 1.00 62.07 283 THR A O 1
ATOM 2069 N N . ALA A 1 286 ? -34.195 8.404 2.804 1.00 61.65 284 ALA A N 1
ATOM 2070 C CA . ALA A 1 286 ? -33.540 9.358 3.697 1.00 60.26 284 ALA A CA 1
ATOM 2071 C C . ALA A 1 286 ? -32.023 9.259 3.580 1.00 61.48 284 ALA A C 1
ATOM 2072 O O . ALA A 1 286 ? -31.339 10.277 3.632 1.00 61.15 284 ALA A O 1
ATOM 2074 N N . LYS A 1 287 ? -31.496 8.047 3.412 1.00 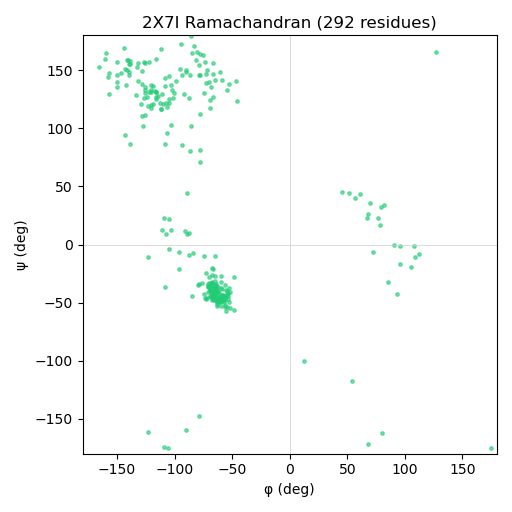63.61 285 LYS A N 1
ATOM 2075 C CA . LYS A 1 287 ? -30.047 7.871 3.211 1.00 65.27 285 LYS A CA 1
ATOM 2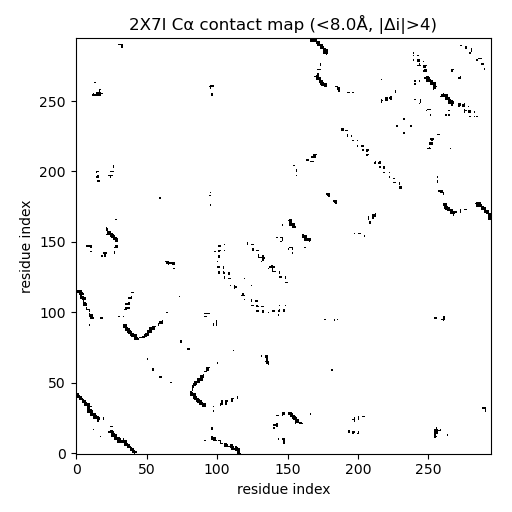076 C C . LYS A 1 287 ? -29.595 8.427 1.857 1.00 66.04 285 LYS A C 1
ATOM 2077 O O . LYS A 1 287 ? -28.488 8.953 1.734 1.00 66.65 285 LYS A O 1
ATOM 2083 N N . ASN A 1 288 ? -30.456 8.320 0.850 1.00 66.54 286 ASN A N 1
ATOM 2084 C CA . ASN A 1 288 ? -30.168 8.879 -0.471 1.00 67.69 286 ASN A CA 1
ATOM 2085 C C . ASN A 1 288 ? -30.174 10.406 -0.451 1.00 65.95 286 ASN A C 1
ATOM 2086 O O . ASN A 1 288 ? -29.339 11.043 -1.091 1.00 67.07 286 ASN A O 1
ATOM 2091 N N . ILE A 1 289 ? -31.121 10.985 0.281 1.00 63.70 287 ILE A N 1
ATOM 2092 C CA . ILE A 1 289 ? -31.190 12.435 0.448 1.00 62.12 287 ILE A CA 1
ATOM 2093 C C . ILE A 1 289 ? -29.929 12.944 1.131 1.00 62.16 287 ILE A C 1
ATOM 2094 O O . ILE A 1 289 ? -29.345 13.930 0.693 1.00 62.38 287 ILE A O 1
ATOM 2099 N N . VAL A 1 290 ? -29.513 12.257 2.193 1.00 62.47 288 VAL A N 1
ATOM 2100 C CA . VAL A 1 290 ? -28.330 12.645 2.954 1.00 62.87 288 VAL A CA 1
ATOM 2101 C C . VAL A 1 290 ? -27.121 12.724 2.038 1.00 65.87 288 VAL A C 1
ATOM 2102 O O . VAL A 1 290 ? -26.463 13.754 1.976 1.00 65.96 288 VAL A O 1
ATOM 2106 N N . LYS A 1 291 ? -26.846 11.650 1.303 1.00 68.59 289 LYS A N 1
ATOM 2107 C CA . LYS A 1 291 ? -25.671 11.625 0.452 1.00 71.72 289 LYS A CA 1
ATOM 2108 C C . LYS A 1 291 ? -25.708 12.721 -0.615 1.00 72.03 289 LYS A C 1
ATOM 2109 O O . LYS A 1 291 ? -24.711 13.417 -0.812 1.00 73.48 289 LYS A O 1
ATOM 2115 N N . ALA A 1 292 ? -26.848 12.888 -1.281 1.00 71.15 290 ALA A N 1
ATOM 2116 C CA . ALA A 1 292 ? -26.982 13.911 -2.323 1.00 71.72 290 ALA A CA 1
ATOM 2117 C C . ALA A 1 292 ? -26.803 15.333 -1.783 1.00 70.77 290 ALA A C 1
ATOM 2118 O O . ALA A 1 292 ? -26.229 16.188 -2.464 1.00 72.40 290 ALA A O 1
ATOM 2120 N N . VAL A 1 293 ? -27.294 15.582 -0.567 1.00 68.44 291 VAL A N 1
ATOM 2121 C CA . VAL A 1 293 ? -27.241 16.914 0.038 1.00 67.37 291 VAL A CA 1
ATOM 2122 C C . VAL A 1 293 ? -25.858 17.234 0.620 1.00 68.37 291 VAL A C 1
ATOM 2123 O O . VAL A 1 293 ? -25.424 18.382 0.589 1.00 68.42 291 VAL A O 1
ATOM 2127 N N . GLU A 1 294 ? -25.181 16.219 1.151 1.00 69.59 292 GLU A N 1
ATOM 2128 C CA . GLU A 1 294 ? -23.797 16.355 1.622 1.00 71.57 292 GLU A CA 1
ATOM 2129 C C . GLU A 1 294 ? -22.877 16.605 0.427 1.00 74.36 292 GLU A C 1
ATOM 2130 O O . GLU A 1 294 ? -22.040 17.511 0.445 1.00 75.34 292 GLU A O 1
ATOM 2136 N N . LYS A 1 295 ? -23.053 15.788 -0.610 1.00 75.76 293 LYS A N 1
ATOM 2137 C CA . LYS A 1 295 ? -22.327 15.932 -1.873 1.00 78.82 293 LYS A CA 1
ATOM 2138 C C . LYS A 1 295 ? -22.471 17.354 -2.430 1.00 78.66 293 LYS A C 1
ATOM 2139 O O . LYS A 1 295 ? -21.512 17.917 -2.973 1.00 81.06 293 LYS A O 1
ATOM 2145 N N . ALA A 1 296 ? -23.662 17.934 -2.262 1.00 75.88 294 ALA A N 1
ATOM 2146 C CA . ALA A 1 296 ? -23.950 19.298 -2.720 1.00 75.68 294 ALA A CA 1
ATOM 2147 C C . ALA A 1 296 ? -23.589 20.379 -1.694 1.00 74.60 294 ALA A C 1
ATOM 2148 O O . ALA A 1 296 ? -23.962 21.544 -1.866 1.00 74.36 294 ALA A O 1
ATOM 2150 N N . GLY A 1 297 ? -22.886 19.998 -0.625 1.00 74.18 295 GLY A N 1
ATOM 2151 C CA . GLY A 1 297 ? -22.312 20.965 0.313 1.00 73.59 295 GLY A CA 1
ATOM 2152 C C . GLY A 1 297 ? -22.939 21.069 1.700 1.00 70.48 295 GLY A C 1
ATOM 2153 O O . GLY A 1 297 ? -22.360 21.724 2.570 1.00 70.40 295 GLY A O 1
ATOM 2154 N N . ALA A 1 298 ? -24.106 20.454 1.927 1.00 67.77 296 ALA A N 1
ATOM 2155 C CA . ALA A 1 298 ? -24.705 20.455 3.271 1.00 64.88 296 ALA A CA 1
ATOM 2156 C C . ALA A 1 298 ? -23.612 20.109 4.268 1.00 65.36 296 ALA A C 1
ATOM 2157 O O . ALA A 1 298 ? -22.956 19.077 4.128 1.00 67.02 296 ALA A O 1
ATOM 2159 N N . ALA A 1 299 ? -23.395 20.978 5.255 1.00 63.98 297 ALA A N 1
ATOM 2160 C CA . ALA A 1 299 ? -22.260 20.815 6.169 1.00 64.52 297 ALA A CA 1
ATOM 2161 C C . ALA A 1 299 ? -22.425 19.603 7.088 1.00 63.08 297 ALA A C 1
ATOM 2162 O O . ALA A 1 299 ? -21.476 18.847 7.284 1.00 65.13 297 ALA A O 1
ATOM 2164 N N . HIS A 1 300 ? -23.619 19.421 7.643 1.00 60.00 298 HIS A N 1
ATOM 2165 C CA . HIS A 1 300 ? -23.895 18.309 8.567 1.00 59.18 298 HIS A CA 1
ATOM 2166 C C . HIS A 1 300 ? -25.338 17.844 8.397 1.00 56.79 298 HIS A C 1
ATOM 2167 O O . HIS A 1 300 ? -26.217 18.646 8.089 1.00 55.22 298 HIS A O 1
ATOM 2174 N N . THR A 1 301 ? -25.576 16.552 8.592 1.00 56.62 299 THR A N 1
ATOM 2175 C CA . THR A 1 301 ? -26.917 15.989 8.464 1.00 55.29 299 THR A CA 1
ATOM 2176 C C . THR A 1 301 ? -27.239 14.961 9.544 1.00 54.81 299 THR A C 1
ATOM 2177 O O . THR A 1 301 ? -26.346 14.403 10.159 1.00 56.10 299 THR A O 1
ATOM 2181 N N . TRP A 1 302 ? -28.532 14.754 9.783 1.00 53.75 300 TRP A 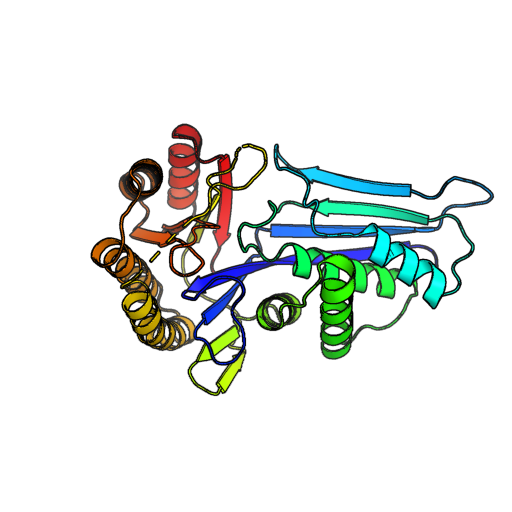N 1
ATOM 2182 C CA . TRP A 1 302 ? -29.025 13.699 10.681 1.00 53.97 300 TRP A CA 1
ATOM 2183 C C . TRP A 1 302 ? -30.295 13.074 10.109 1.00 53.57 300 TRP A C 1
ATOM 2184 O O . TRP A 1 302 ? -31.076 13.744 9.431 1.00 52.69 300 TRP A O 1
ATOM 2195 N N . ILE A 1 303 ? -30.511 11.800 10.405 1.00 54.72 301 ILE A N 1
ATOM 2196 C CA . ILE A 1 303 ? -31.744 11.133 10.047 1.00 54.89 301 ILE A CA 1
ATOM 2197 C C . ILE A 1 303 ? -32.531 10.862 11.320 1.00 54.90 301 ILE A C 1
ATOM 2198 O O . ILE A 1 303 ? -32.044 10.191 12.228 1.00 56.08 301 ILE A O 1
ATOM 2203 N N . GLU A 1 304 ? -33.742 11.410 11.379 1.00 54.31 302 GLU A N 1
ATOM 2204 C CA . GLU A 1 304 ? -34.640 11.220 12.505 1.00 54.77 302 GLU A CA 1
ATOM 2205 C C . GLU A 1 304 ? -35.777 10.280 12.105 1.00 55.99 302 GLU A C 1
ATOM 2206 O O . GLU A 1 304 ? -36.546 10.583 11.187 1.00 55.45 302 GLU A O 1
ATOM 2212 N N . ASN A 1 305 ? -35.873 9.142 12.787 1.00 58.07 303 ASN A N 1
ATOM 2213 C CA . ASN A 1 305 ? -37.053 8.278 12.690 1.00 59.81 303 ASN A CA 1
ATOM 2214 C C . ASN A 1 305 ? -38.176 8.939 13.470 1.00 59.38 303 ASN A C 1
ATOM 2215 O O . ASN A 1 305 ? -37.971 9.346 14.611 1.00 59.44 303 ASN A O 1
ATOM 2220 N N . LEU A 1 306 ? -39.356 9.055 12.866 1.00 59.50 304 LEU A N 1
ATOM 2221 C CA . LEU A 1 306 ? -40.449 9.771 13.515 1.00 59.30 304 LEU A CA 1
ATOM 2222 C C . LEU A 1 306 ? -41.342 8.866 14.364 1.00 61.74 304 LEU A C 1
ATOM 2223 O O . LEU A 1 306 ? -42.403 9.288 14.821 1.00 61.97 304 LEU A O 1
ATOM 2228 N N . GLY A 1 307 ? -40.891 7.635 14.595 1.00 64.27 305 GLY A N 1
ATOM 2229 C CA . GLY A 1 307 ? -41.448 6.784 15.652 1.00 66.97 305 GLY A CA 1
ATOM 2230 C C . GLY A 1 307 ? -42.600 5.882 15.261 1.00 69.50 305 GLY A C 1
ATOM 2231 O O . GLY A 1 307 ? -43.115 5.142 16.100 1.00 72.00 305 GLY A O 1
ATOM 2232 N N . GLY A 1 308 ? -43.017 5.946 13.998 1.00 69.69 306 GLY A N 1
ATOM 2233 C CA . GLY A 1 308 ? -44.067 5.071 13.485 1.00 72.19 306 GLY A CA 1
ATOM 2234 C C . GLY A 1 308 ? -43.492 3.719 13.115 1.00 74.58 306 GLY A C 1
ATOM 2235 O O . GLY A 1 308 ? -44.131 2.936 12.405 1.00 77.49 306 GLY A O 1
#